Protein AF-A0A8H7E901-F1 (afdb_monomer)

Structure (mmCIF, N/CA/C/O backbone):
data_AF-A0A8H7E901-F1
#
_entry.id   AF-A0A8H7E901-F1
#
loop_
_atom_site.group_PDB
_atom_site.id
_atom_site.type_symbol
_atom_site.label_atom_id
_atom_site.label_alt_id
_atom_site.label_comp_id
_atom_site.label_asym_id
_atom_site.label_entity_id
_atom_site.label_seq_id
_atom_site.pdbx_PDB_ins_code
_atom_site.Cartn_x
_atom_site.Cartn_y
_atom_site.Cartn_z
_atom_site.occupancy
_atom_site.B_iso_or_equiv
_atom_site.auth_seq_id
_atom_site.auth_comp_id
_atom_site.auth_asym_id
_atom_site.auth_atom_id
_atom_site.pdbx_PDB_model_num
ATOM 1 N N . MET A 1 1 ? -13.118 11.467 -28.324 1.00 51.16 1 MET A N 1
ATOM 2 C CA . MET A 1 1 ? -12.624 10.110 -27.979 1.00 51.16 1 MET A CA 1
ATOM 3 C C . MET A 1 1 ? -12.427 9.178 -29.184 1.00 51.16 1 MET A C 1
ATOM 5 O O . MET A 1 1 ? -11.519 8.368 -29.117 1.00 51.16 1 MET A O 1
ATOM 9 N N . LYS A 1 2 ? -13.177 9.286 -30.299 1.00 46.75 2 LYS A N 1
ATOM 10 C CA . LYS A 1 2 ? -13.030 8.365 -31.454 1.00 46.75 2 LYS A CA 1
ATOM 11 C C . LYS A 1 2 ? -11.808 8.593 -32.370 1.00 46.75 2 LYS A C 1
ATOM 13 O O . LYS A 1 2 ? -11.409 7.660 -33.048 1.00 46.75 2 LYS A O 1
ATOM 18 N N . LEU A 1 3 ? -11.182 9.777 -32.373 1.00 44.81 3 LEU A N 1
ATOM 19 C CA . LEU A 1 3 ? -10.080 10.081 -33.307 1.00 44.81 3 LEU A CA 1
ATOM 20 C C . LEU A 1 3 ? -8.706 9.529 -32.864 1.00 44.81 3 LEU A C 1
ATOM 22 O O . LEU A 1 3 ? -7.891 9.161 -33.699 1.00 44.81 3 LEU A O 1
ATOM 26 N N . TYR A 1 4 ? -8.461 9.408 -31.554 1.00 51.12 4 TYR A N 1
ATOM 27 C CA . TYR A 1 4 ? -7.172 8.940 -31.017 1.00 51.12 4 TYR A CA 1
ATOM 28 C C . TYR A 1 4 ? -6.949 7.430 -31.199 1.00 51.12 4 TYR A C 1
ATOM 30 O O . TYR A 1 4 ? -5.818 6.994 -31.378 1.00 51.12 4 TYR A O 1
ATOM 38 N N . SER A 1 5 ? -8.023 6.633 -31.206 1.00 46.12 5 SER A N 1
ATOM 39 C CA . SER A 1 5 ? -7.938 5.171 -31.345 1.00 46.12 5 SER A CA 1
ATOM 40 C C . SER A 1 5 ? -7.553 4.716 -32.757 1.00 46.12 5 SER A C 1
ATOM 42 O O . SER A 1 5 ? -7.047 3.610 -32.918 1.00 46.12 5 SER A O 1
ATOM 44 N N . ILE A 1 6 ? -7.782 5.553 -33.776 1.00 51.16 6 ILE A N 1
ATOM 45 C CA . ILE A 1 6 ? -7.519 5.212 -35.183 1.00 51.16 6 ILE A CA 1
ATOM 46 C C . ILE A 1 6 ? -6.034 5.433 -35.528 1.00 51.16 6 ILE A C 1
ATOM 48 O O . ILE A 1 6 ? -5.453 4.634 -36.255 1.00 51.16 6 ILE A O 1
ATOM 52 N N . CYS A 1 7 ? -5.378 6.437 -34.931 1.00 46.12 7 CYS A N 1
ATOM 53 C CA . CYS A 1 7 ? -3.943 6.688 -35.138 1.00 46.12 7 CYS A CA 1
ATOM 54 C C . CYS A 1 7 ? -3.018 5.632 -34.509 1.00 46.12 7 CYS A C 1
ATOM 56 O O . CYS A 1 7 ? -1.882 5.487 -34.944 1.00 46.12 7 CYS A O 1
ATOM 58 N N . VAL A 1 8 ? -3.471 4.894 -33.491 1.00 51.66 8 VAL A N 1
ATOM 59 C CA . VAL A 1 8 ? -2.631 3.893 -32.803 1.00 51.66 8 VAL A CA 1
ATOM 60 C C . VAL A 1 8 ? -2.566 2.566 -33.577 1.00 51.66 8 VAL A C 1
ATOM 62 O O . VAL A 1 8 ? -1.589 1.833 -33.460 1.00 51.66 8 VAL A O 1
ATOM 65 N N . MET A 1 9 ? -3.555 2.275 -34.430 1.00 49.56 9 MET A N 1
ATOM 66 C CA . MET A 1 9 ? -3.617 1.022 -35.200 1.00 49.56 9 MET A CA 1
ATOM 67 C C . MET A 1 9 ? -2.784 1.031 -36.492 1.00 49.56 9 MET A C 1
ATOM 69 O O . MET A 1 9 ? -2.396 -0.031 -36.970 1.00 49.56 9 MET A O 1
ATOM 73 N N . SER A 1 10 ? -2.444 2.198 -37.047 1.00 50.38 10 SER A N 1
ATOM 74 C CA . SER A 1 10 ? -1.666 2.290 -38.294 1.00 50.38 10 SER A CA 1
ATOM 75 C C . SER A 1 10 ? -0.158 2.060 -38.115 1.00 50.38 10 SER A C 1
ATOM 77 O O . SER A 1 10 ? 0.538 1.782 -39.089 1.00 50.38 10 SER A O 1
ATOM 79 N N . LEU A 1 11 ? 0.357 2.117 -36.882 1.00 48.28 11 LEU A N 1
ATOM 80 C CA . LEU A 1 11 ? 1.787 1.958 -36.581 1.00 48.28 11 LEU A CA 1
ATOM 81 C C . LEU A 1 11 ? 2.254 0.494 -36.466 1.00 48.28 11 LEU A C 1
ATOM 83 O O . LEU A 1 11 ? 3.457 0.246 -36.467 1.00 48.28 11 LEU A O 1
ATOM 87 N N . PHE A 1 12 ? 1.342 -0.485 -36.424 1.00 44.66 12 PHE A N 1
ATOM 88 C CA . PHE A 1 12 ? 1.684 -1.901 -36.210 1.00 44.66 12 PHE A CA 1
ATOM 89 C C . PHE A 1 12 ? 1.975 -2.721 -37.488 1.00 44.66 12 PHE A C 1
ATOM 91 O O . PHE A 1 12 ? 2.416 -3.860 -37.377 1.00 44.66 12 PHE A O 1
ATOM 98 N N . CYS A 1 13 ? 1.782 -2.180 -38.699 1.00 43.56 13 CYS A N 1
ATOM 99 C CA . CYS A 1 13 ? 1.833 -2.976 -39.944 1.00 43.56 13 CYS A CA 1
ATOM 100 C C . CYS A 1 13 ? 3.152 -2.932 -40.751 1.00 43.56 13 CYS A C 1
ATOM 102 O O . CYS A 1 13 ? 3.226 -3.561 -41.801 1.00 43.56 13 CYS A O 1
ATOM 104 N N . PHE A 1 14 ? 4.209 -2.241 -40.309 1.00 41.34 14 PHE A N 1
ATOM 105 C CA . PHE A 1 14 ? 5.406 -1.997 -41.149 1.00 41.34 14 PHE A CA 1
ATOM 106 C C . PHE A 1 14 ? 6.615 -2.931 -40.916 1.00 41.34 14 PHE A C 1
ATOM 108 O O . PHE A 1 14 ? 7.731 -2.616 -41.323 1.00 41.34 14 PHE A O 1
ATOM 115 N N . GLY A 1 15 ? 6.427 -4.087 -40.275 1.00 36.22 15 GLY A N 1
ATOM 116 C CA . GLY A 1 15 ? 7.528 -4.920 -39.775 1.00 36.22 15 GLY A CA 1
ATOM 117 C C . GLY A 1 15 ? 7.688 -6.310 -40.397 1.00 36.22 15 GLY A C 1
ATOM 118 O O . GLY A 1 15 ? 7.876 -7.246 -39.632 1.00 36.22 15 GLY A O 1
ATOM 119 N N . ALA A 1 16 ? 7.614 -6.498 -41.721 1.00 37.25 16 ALA A N 1
ATOM 120 C CA . ALA A 1 16 ? 8.028 -7.772 -42.333 1.00 37.25 16 ALA A CA 1
ATOM 121 C C . ALA A 1 16 ? 8.296 -7.662 -43.847 1.00 37.25 16 ALA A C 1
ATOM 123 O O . ALA A 1 16 ? 7.347 -7.527 -44.607 1.00 37.25 16 ALA A O 1
ATOM 124 N N . LEU A 1 17 ? 9.567 -7.753 -44.273 1.00 35.31 17 LEU A N 1
ATOM 125 C CA . LEU A 1 17 ? 10.072 -8.598 -45.382 1.00 35.31 17 LEU A CA 1
ATOM 126 C C . LEU A 1 17 ? 11.515 -8.207 -45.770 1.00 35.31 17 LEU A C 1
ATOM 128 O O . LEU A 1 17 ? 11.757 -7.047 -46.086 1.00 35.31 17 LEU A O 1
ATOM 132 N N . ALA A 1 18 ? 12.434 -9.183 -45.836 1.00 32.19 18 ALA A N 1
ATOM 133 C CA . ALA A 1 18 ? 13.408 -9.362 -46.935 1.00 32.19 18 ALA A CA 1
ATOM 134 C C . ALA A 1 18 ? 14.408 -10.506 -46.634 1.00 32.19 18 ALA A C 1
ATOM 136 O O . ALA A 1 18 ? 15.143 -10.448 -45.650 1.00 32.19 18 ALA A O 1
ATOM 137 N N . ALA A 1 19 ? 14.490 -11.505 -47.521 1.00 32.12 19 ALA A N 1
ATOM 138 C CA . ALA A 1 19 ? 15.492 -12.585 -47.534 1.00 32.12 19 ALA A CA 1
ATOM 139 C C . ALA A 1 19 ? 16.376 -12.498 -48.807 1.00 32.12 19 ALA A C 1
ATOM 141 O O . ALA A 1 19 ? 15.938 -11.933 -49.808 1.00 32.12 19 ALA A O 1
ATOM 142 N N . ARG A 1 20 ? 17.616 -13.029 -48.783 1.00 33.06 20 ARG A N 1
ATOM 143 C CA . ARG A 1 20 ? 18.636 -12.955 -49.870 1.00 33.06 20 ARG A CA 1
ATOM 144 C C . ARG A 1 20 ? 19.277 -14.331 -50.196 1.00 33.06 20 ARG A C 1
ATOM 146 O O . ARG A 1 20 ? 19.397 -15.118 -49.260 1.00 33.06 20 ARG A O 1
ATOM 153 N N .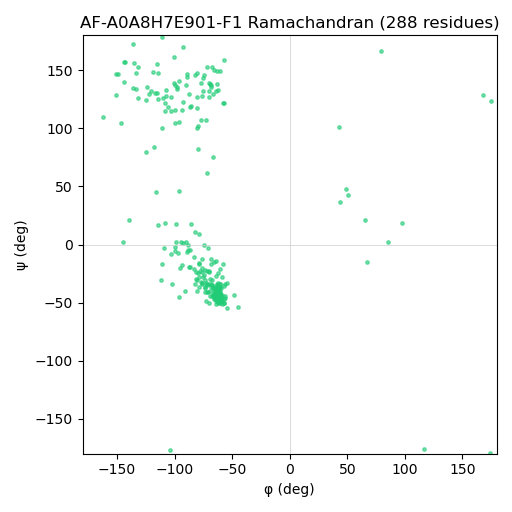 PRO A 1 21 ? 19.770 -14.593 -51.437 1.00 36.41 21 PRO A N 1
ATOM 154 C CA . PRO A 1 21 ? 20.485 -15.835 -51.806 1.00 36.41 21 PRO A CA 1
ATOM 155 C C . PRO A 1 21 ? 22.015 -15.699 -52.108 1.00 36.41 21 PRO A C 1
ATOM 157 O O . PRO A 1 21 ? 22.572 -14.607 -52.014 1.00 36.41 21 PRO A O 1
ATOM 160 N N . SER A 1 22 ? 22.661 -16.849 -52.423 1.00 32.38 22 SER A N 1
ATOM 161 C CA . SER A 1 22 ? 24.085 -17.287 -52.260 1.00 32.38 22 SER A CA 1
ATOM 162 C C . SER A 1 22 ? 24.986 -17.286 -53.538 1.00 32.38 22 SER A C 1
ATOM 164 O O . SER A 1 22 ? 24.552 -16.855 -54.601 1.00 32.38 22 SER A O 1
ATOM 166 N N . SER A 1 23 ? 26.256 -17.734 -53.431 1.00 44.50 23 SER A N 1
ATOM 167 C CA . SER A 1 23 ? 27.447 -17.228 -54.147 1.00 44.50 23 SER A CA 1
ATOM 168 C C . SER A 1 23 ? 28.573 -18.279 -54.412 1.00 44.50 23 SER A C 1
ATOM 170 O O . SER A 1 23 ? 28.814 -19.099 -53.530 1.00 44.50 23 SER A O 1
ATOM 172 N N . ALA A 1 24 ? 29.332 -18.211 -55.534 1.00 32.94 24 ALA A N 1
ATOM 173 C CA . ALA A 1 24 ? 30.583 -18.984 -55.772 1.00 32.94 24 ALA A CA 1
ATOM 174 C C . ALA A 1 24 ? 31.700 -18.236 -56.578 1.00 32.94 24 ALA A C 1
ATOM 176 O O . ALA A 1 24 ? 31.395 -17.499 -57.516 1.00 32.94 24 ALA A O 1
ATOM 177 N N . ASP A 1 25 ? 32.960 -18.442 -56.135 1.00 43.84 25 ASP A N 1
ATOM 178 C CA . ASP A 1 25 ? 34.339 -18.255 -56.684 1.00 43.84 25 ASP A CA 1
ATOM 179 C C . ASP A 1 25 ? 34.797 -17.013 -57.487 1.00 43.84 25 ASP A C 1
ATOM 181 O O . ASP A 1 25 ? 34.599 -16.927 -58.697 1.00 43.84 25 ASP A O 1
ATOM 185 N N . LYS A 1 26 ? 35.527 -16.071 -56.838 1.00 52.78 26 LYS A N 1
ATOM 186 C CA . LYS A 1 26 ? 35.936 -14.771 -57.449 1.00 52.78 26 LYS A CA 1
ATOM 187 C C . LYS A 1 26 ? 37.300 -14.191 -57.057 1.00 52.78 26 LYS A C 1
ATOM 189 O O . LYS A 1 26 ? 37.690 -13.128 -57.536 1.00 52.78 26 LYS A O 1
ATOM 194 N N . PHE A 1 27 ? 38.078 -14.884 -56.229 1.00 44.44 27 PHE A N 1
ATOM 195 C CA . PHE A 1 27 ? 39.323 -14.344 -55.663 1.00 44.44 27 PHE A CA 1
ATOM 196 C C . PHE A 1 27 ? 40.388 -13.967 -56.718 1.00 44.44 27 PHE A C 1
ATOM 198 O O . PHE A 1 27 ? 41.093 -12.972 -56.560 1.00 44.44 27 PHE A O 1
ATOM 205 N N . ARG A 1 28 ? 40.482 -14.702 -57.835 1.00 42.62 28 ARG A N 1
ATOM 206 C CA . ARG A 1 28 ? 41.493 -14.437 -58.879 1.00 42.62 28 ARG A CA 1
ATOM 207 C C . ARG A 1 28 ? 41.191 -13.207 -59.741 1.00 42.62 28 ARG A C 1
ATOM 209 O O . ARG A 1 28 ? 42.121 -12.568 -60.223 1.00 42.62 28 ARG A O 1
ATOM 216 N N . THR A 1 29 ? 39.922 -12.829 -59.868 1.00 46.31 29 THR A N 1
ATOM 217 C CA . THR A 1 29 ? 39.479 -11.694 -60.693 1.00 46.31 29 THR A CA 1
ATOM 218 C C . THR A 1 29 ? 39.764 -10.349 -60.018 1.00 46.31 29 THR A C 1
ATOM 220 O O . THR A 1 29 ? 40.110 -9.375 -60.689 1.00 46.31 29 THR A O 1
ATOM 223 N N . TYR A 1 30 ? 39.686 -10.295 -58.683 1.00 47.38 30 TYR A N 1
ATOM 224 C CA . TYR A 1 30 ? 39.973 -9.081 -57.909 1.00 47.38 30 TYR A CA 1
ATOM 225 C C . TYR A 1 30 ? 41.467 -8.734 -57.883 1.00 47.38 30 TYR A C 1
ATOM 227 O O . TYR A 1 30 ? 41.816 -7.558 -57.952 1.00 47.38 30 TYR A O 1
ATOM 235 N N . HIS A 1 31 ? 42.350 -9.739 -57.871 1.00 43.62 31 HIS A N 1
ATOM 236 C CA . HIS A 1 31 ? 43.802 -9.525 -57.867 1.00 43.62 31 HIS A CA 1
ATOM 237 C C . HIS A 1 31 ? 44.321 -8.937 -59.193 1.00 43.62 31 HIS A C 1
ATOM 239 O O . HIS A 1 31 ? 45.234 -8.120 -59.194 1.00 43.62 31 HIS A O 1
ATOM 245 N N . SER A 1 32 ? 43.727 -9.297 -60.337 1.00 37.69 32 SER A N 1
ATOM 246 C CA . SER A 1 32 ? 44.103 -8.711 -61.635 1.00 37.69 32 SER A CA 1
ATOM 247 C C . SER A 1 32 ? 43.555 -7.295 -61.853 1.00 37.69 32 SER A C 1
ATOM 249 O O . SER A 1 32 ? 44.104 -6.542 -62.652 1.00 37.69 32 SER A O 1
ATOM 251 N N . ARG A 1 33 ? 42.467 -6.922 -61.162 1.00 45.03 33 ARG A N 1
ATOM 252 C CA . ARG A 1 33 ? 41.744 -5.653 -61.376 1.00 45.03 33 ARG A CA 1
ATOM 253 C C . ARG A 1 33 ? 42.131 -4.536 -60.401 1.00 45.03 33 ARG A C 1
ATOM 255 O O . ARG A 1 33 ? 41.753 -3.393 -60.626 1.00 45.03 33 ARG A O 1
ATOM 262 N N . SER A 1 34 ? 42.947 -4.822 -59.382 1.00 41.56 34 SER A N 1
ATOM 263 C CA . SER A 1 34 ? 43.549 -3.795 -58.514 1.00 41.56 34 SER A CA 1
ATOM 264 C C . SER A 1 34 ? 44.636 -2.956 -59.208 1.00 41.56 34 SER A C 1
ATOM 266 O O . SER A 1 34 ? 45.175 -2.036 -58.600 1.00 41.56 34 SER A O 1
ATOM 268 N N . LEU A 1 35 ? 44.971 -3.269 -60.465 1.00 43.81 35 LEU A N 1
ATOM 269 C CA . LEU A 1 35 ? 45.974 -2.570 -61.276 1.00 43.81 35 LEU A CA 1
ATOM 270 C C . LEU A 1 35 ? 45.369 -1.560 -62.275 1.00 43.81 35 LEU A C 1
ATOM 272 O O . LEU A 1 35 ? 46.122 -0.881 -62.968 1.00 43.81 35 LEU A O 1
ATOM 276 N N . SER A 1 36 ? 44.038 -1.422 -62.357 1.00 39.62 36 SER A N 1
ATOM 277 C CA . SER A 1 36 ? 43.366 -0.474 -63.265 1.00 39.62 36 SER A CA 1
ATOM 278 C C . SER A 1 36 ? 42.768 0.725 -62.519 1.00 39.62 36 SER A C 1
ATOM 280 O O . SER A 1 36 ? 42.063 0.553 -61.529 1.00 39.62 36 SER A O 1
ATOM 282 N N . SER A 1 37 ? 43.013 1.938 -63.017 1.00 39.41 37 SER A N 1
ATOM 283 C CA . SER A 1 37 ? 42.705 3.234 -62.385 1.00 39.41 37 SER A CA 1
ATOM 284 C C . SER A 1 37 ? 41.285 3.783 -62.627 1.00 39.41 37 SER A C 1
ATOM 286 O O . SER A 1 37 ? 41.043 4.971 -62.414 1.00 39.41 37 SER A O 1
ATOM 288 N N . THR A 1 38 ? 40.327 2.956 -63.047 1.00 35.50 38 THR A N 1
ATOM 289 C CA . THR A 1 38 ? 38.924 3.362 -63.253 1.00 35.50 38 THR A CA 1
ATOM 290 C C . THR A 1 38 ? 38.051 3.031 -62.033 1.00 35.50 38 THR A C 1
ATOM 292 O O . THR A 1 38 ? 38.217 1.944 -61.475 1.00 35.50 38 THR A O 1
ATOM 295 N N . PRO A 1 39 ? 37.098 3.901 -61.627 1.00 37.25 39 PRO A N 1
ATOM 296 C CA . PRO A 1 39 ? 36.157 3.601 -60.549 1.00 37.25 39 PRO A CA 1
ATOM 297 C C . PRO A 1 39 ? 35.373 2.330 -60.878 1.00 37.25 39 PRO A C 1
ATOM 299 O O . PRO A 1 39 ? 34.755 2.224 -61.935 1.00 37.25 39 PRO A O 1
ATOM 302 N N . LEU A 1 40 ? 35.468 1.349 -59.990 1.00 39.94 40 LEU A N 1
ATOM 303 C CA . LEU A 1 40 ? 35.030 -0.018 -60.221 1.00 39.94 40 LEU A CA 1
ATOM 304 C C . LEU A 1 40 ? 33.701 -0.243 -59.489 1.00 39.94 40 LEU A C 1
ATOM 306 O O . LEU A 1 40 ? 33.673 -0.205 -58.259 1.00 39.94 40 LEU A O 1
ATOM 310 N N . ASP A 1 41 ? 32.624 -0.491 -60.231 1.00 36.22 41 ASP A N 1
ATOM 311 C CA . ASP A 1 41 ? 31.399 -1.079 -59.684 1.00 36.22 41 ASP A CA 1
ATOM 312 C C . ASP A 1 41 ? 31.472 -2.587 -59.966 1.00 36.22 41 ASP A C 1
ATOM 314 O O . ASP A 1 41 ? 31.407 -3.014 -61.121 1.00 36.22 41 ASP A O 1
ATOM 318 N N . ILE A 1 42 ? 31.753 -3.395 -58.937 1.00 39.44 42 ILE A N 1
ATOM 319 C CA . ILE A 1 42 ? 31.743 -4.860 -59.049 1.00 39.44 42 ILE A CA 1
ATOM 320 C C . ILE A 1 42 ? 30.564 -5.383 -58.239 1.00 39.44 42 ILE A C 1
ATOM 322 O O . ILE A 1 42 ? 30.658 -5.541 -57.021 1.00 39.44 42 ILE A O 1
ATOM 326 N N . ASP A 1 43 ? 29.478 -5.695 -58.938 1.00 40.34 43 ASP A N 1
ATOM 327 C CA . ASP A 1 43 ? 28.369 -6.458 -58.384 1.00 40.34 43 ASP A CA 1
ATOM 328 C C . ASP A 1 43 ? 28.737 -7.946 -58.417 1.00 40.34 43 ASP A C 1
ATOM 330 O O . ASP A 1 43 ? 28.712 -8.580 -59.469 1.00 40.34 43 ASP A O 1
ATOM 334 N N . ASP A 1 44 ? 29.174 -8.492 -57.278 1.00 36.09 44 ASP A N 1
ATOM 335 C CA . ASP A 1 44 ? 29.351 -9.932 -57.137 1.00 36.09 44 ASP A CA 1
ATOM 336 C C . ASP A 1 44 ? 29.152 -10.435 -55.696 1.00 36.09 44 ASP A C 1
ATOM 338 O O . ASP A 1 44 ? 29.730 -9.950 -54.724 1.00 36.09 44 ASP A O 1
ATOM 342 N N . THR A 1 45 ? 28.306 -11.459 -55.563 1.00 42.03 45 THR A N 1
ATOM 343 C CA . THR A 1 45 ? 27.638 -11.884 -54.318 1.00 42.03 45 THR A CA 1
ATOM 344 C C . THR A 1 45 ? 28.500 -12.613 -53.269 1.00 42.03 45 THR A C 1
ATOM 346 O O . THR A 1 45 ? 27.974 -12.952 -52.213 1.00 42.03 45 THR A O 1
ATOM 349 N N . THR A 1 46 ? 29.798 -12.856 -53.503 1.00 44.97 46 THR A N 1
ATOM 350 C CA . THR A 1 46 ? 30.658 -13.734 -52.659 1.00 44.97 46 THR A CA 1
ATOM 351 C C . THR A 1 46 ? 31.592 -12.992 -51.701 1.00 44.97 46 THR A C 1
ATOM 353 O O . THR A 1 46 ? 31.915 -13.477 -50.621 1.00 44.97 46 THR A O 1
ATOM 356 N N . SER A 1 47 ? 32.088 -11.831 -52.113 1.00 44.59 47 SER A N 1
ATOM 357 C CA . SER A 1 47 ? 33.042 -11.016 -51.366 1.00 44.59 47 SER A CA 1
ATOM 358 C C . SER A 1 47 ? 32.710 -9.586 -51.696 1.00 44.59 47 SER A C 1
ATOM 360 O O . SER A 1 47 ? 32.944 -9.113 -52.808 1.00 44.59 47 SER A O 1
ATOM 362 N N . LYS A 1 48 ? 32.084 -8.917 -50.743 1.00 49.06 48 LYS A N 1
ATOM 363 C CA . LYS A 1 48 ? 31.626 -7.567 -50.972 1.00 49.06 48 LYS A CA 1
ATOM 364 C C . LYS A 1 48 ? 32.813 -6.626 -50.814 1.00 49.06 48 LYS A C 1
ATOM 366 O O . LYS A 1 48 ? 33.276 -6.368 -49.701 1.00 49.06 48 LYS A O 1
ATOM 371 N N . VAL A 1 49 ? 33.345 -6.199 -51.951 1.00 51.25 49 VAL A N 1
ATOM 372 C CA . VAL A 1 49 ? 34.348 -5.143 -52.029 1.00 51.25 49 VAL A CA 1
ATOM 373 C C . VAL A 1 49 ? 33.595 -3.846 -52.242 1.00 51.25 49 VAL A C 1
ATOM 375 O O . VAL A 1 49 ? 32.825 -3.721 -53.189 1.00 51.25 49 VAL A O 1
ATOM 378 N N . TRP A 1 50 ? 33.795 -2.890 -51.350 1.00 51.06 50 TRP A N 1
ATOM 379 C CA . TRP A 1 50 ? 33.130 -1.602 -51.419 1.00 51.06 50 TRP A CA 1
ATOM 380 C C . TRP A 1 50 ? 34.176 -0.504 -51.484 1.00 51.06 50 TRP A C 1
ATOM 382 O O . TRP A 1 50 ? 35.079 -0.420 -50.644 1.00 51.06 50 TRP A O 1
ATOM 392 N N . VAL A 1 51 ? 34.006 0.378 -52.461 1.00 57.84 51 VAL A N 1
ATOM 393 C CA . VAL A 1 51 ? 34.613 1.704 -52.423 1.00 57.84 51 VAL A CA 1
ATOM 394 C C . VAL A 1 51 ? 33.789 2.549 -51.455 1.00 57.84 51 VAL A C 1
ATOM 396 O O . VAL A 1 51 ? 32.558 2.454 -51.416 1.00 57.84 51 VAL A O 1
ATOM 399 N N . TRP A 1 52 ? 34.453 3.363 -50.637 1.00 56.56 52 TRP A N 1
ATOM 400 C CA . TRP A 1 52 ? 33.808 4.229 -49.647 1.00 56.56 52 TRP A CA 1
ATOM 401 C C . TRP A 1 52 ? 33.074 5.424 -50.301 1.00 56.56 52 TRP A C 1
ATOM 403 O O . TRP A 1 52 ? 33.355 6.589 -50.042 1.00 56.56 52 TRP A O 1
ATOM 413 N N . ASN A 1 53 ? 32.070 5.148 -51.136 1.00 56.53 53 ASN A N 1
ATOM 414 C CA . ASN A 1 53 ? 31.368 6.158 -51.937 1.00 56.53 53 ASN A CA 1
ATOM 415 C C . ASN A 1 53 ? 30.476 7.095 -51.100 1.00 56.53 53 ASN A C 1
ATOM 417 O O . ASN A 1 53 ? 30.171 8.209 -51.523 1.00 56.53 53 ASN A O 1
ATOM 421 N N . LYS A 1 54 ? 30.025 6.664 -49.911 1.00 55.91 54 LYS A N 1
ATOM 422 C CA . LYS A 1 54 ? 29.119 7.466 -49.065 1.00 55.91 54 LYS A CA 1
ATOM 423 C C . LYS A 1 54 ? 29.822 8.594 -48.306 1.00 55.91 54 LYS A C 1
ATOM 425 O O . LYS A 1 54 ? 29.189 9.624 -48.087 1.00 55.91 54 LYS A O 1
ATOM 430 N N . GLY A 1 55 ? 31.083 8.414 -47.905 1.00 56.84 55 GLY A N 1
ATOM 431 C CA . GLY A 1 55 ? 31.836 9.440 -47.175 1.00 56.84 55 GLY A CA 1
ATOM 432 C C . GLY A 1 55 ? 32.988 10.069 -47.962 1.00 56.84 55 GLY A C 1
ATOM 433 O O . GLY A 1 55 ? 33.406 11.159 -47.594 1.00 56.84 55 GLY A O 1
ATOM 434 N N . ASP A 1 56 ? 33.449 9.453 -49.054 1.00 61.00 56 ASP A N 1
ATOM 435 C CA . ASP A 1 56 ? 34.413 10.041 -49.988 1.00 61.00 56 ASP A CA 1
ATOM 436 C C . ASP A 1 56 ? 33.836 10.020 -51.410 1.00 61.00 56 ASP A C 1
ATOM 438 O O . ASP A 1 56 ? 34.130 9.157 -52.234 1.00 61.00 56 ASP A O 1
ATOM 442 N N . LYS A 1 57 ? 32.962 10.994 -51.693 1.00 58.59 57 LYS A N 1
ATOM 443 C CA . LYS A 1 57 ? 32.302 11.142 -53.002 1.00 58.59 57 LYS A CA 1
ATOM 444 C C . LYS A 1 57 ? 33.278 11.489 -54.135 1.00 58.59 57 LYS A C 1
ATOM 446 O O . LYS A 1 57 ? 32.889 11.416 -55.296 1.00 58.59 57 LYS A O 1
ATOM 451 N N . LYS A 1 58 ? 34.504 11.912 -53.804 1.00 59.47 58 LYS A N 1
ATOM 452 C CA . LYS A 1 58 ? 35.534 12.337 -54.762 1.00 59.47 58 LYS A CA 1
ATOM 453 C C . LYS A 1 58 ? 36.619 11.276 -54.987 1.00 59.47 58 LYS A C 1
ATOM 455 O O . LYS A 1 58 ? 37.432 11.442 -55.890 1.00 59.47 58 LYS A O 1
ATOM 460 N N . GLY A 1 59 ? 36.624 10.189 -54.209 1.00 62.41 59 GLY A N 1
ATOM 461 C CA . GLY A 1 59 ? 37.610 9.111 -54.320 1.00 62.41 59 GLY A CA 1
ATOM 462 C C . GLY A 1 59 ? 39.039 9.540 -53.962 1.00 62.41 59 GLY A C 1
ATOM 463 O O . GLY A 1 59 ? 40.001 8.893 -54.384 1.00 62.41 59 GLY A O 1
ATOM 464 N N . GLU A 1 60 ? 39.195 10.633 -53.214 1.00 62.69 60 GLU A N 1
ATOM 465 C CA . GLU A 1 60 ? 40.491 11.203 -52.832 1.00 62.69 60 GLU A CA 1
ATOM 466 C C . GLU A 1 60 ? 41.250 10.305 -51.843 1.00 62.69 60 GLU A C 1
ATOM 468 O O . GLU A 1 60 ? 42.480 10.255 -51.866 1.00 62.69 60 GLU A O 1
ATOM 473 N N . SER A 1 61 ? 40.532 9.542 -51.017 1.00 62.75 61 SER A N 1
ATOM 474 C CA . SER A 1 61 ? 41.094 8.611 -50.040 1.00 62.75 61 SER A CA 1
ATOM 475 C C . SER A 1 61 ? 41.668 7.346 -50.691 1.00 62.75 61 SER A C 1
ATOM 477 O O . SER A 1 61 ? 42.508 6.695 -50.074 1.00 62.75 61 SER A O 1
ATOM 479 N N . ARG A 1 62 ? 41.237 6.978 -51.914 1.00 70.00 62 ARG A N 1
ATOM 480 C CA . ARG A 1 62 ? 41.664 5.763 -52.656 1.00 70.00 62 ARG A CA 1
ATOM 481 C C . ARG A 1 62 ? 41.724 4.487 -51.792 1.00 70.00 62 ARG A C 1
ATOM 483 O O . ARG A 1 62 ? 42.608 3.649 -51.958 1.00 70.00 62 ARG A O 1
ATOM 490 N N . MET A 1 63 ? 40.787 4.344 -50.854 1.00 70.25 63 MET A N 1
ATOM 491 C CA . MET A 1 63 ? 40.701 3.202 -49.939 1.00 70.25 63 MET A CA 1
ATOM 492 C C . MET A 1 63 ? 39.692 2.178 -50.447 1.00 70.25 63 MET A C 1
ATOM 494 O O . MET A 1 63 ? 38.574 2.528 -50.831 1.00 70.25 63 MET A O 1
ATOM 498 N N . LEU A 1 64 ? 40.084 0.907 -50.394 1.00 75.00 64 LEU A N 1
ATOM 499 C CA . LEU A 1 64 ? 39.240 -0.228 -50.748 1.00 75.00 64 LEU A CA 1
ATOM 500 C C . LEU A 1 64 ? 38.988 -1.071 -49.504 1.00 75.00 64 LEU A C 1
ATOM 502 O O . LEU A 1 64 ? 39.930 -1.520 -48.850 1.00 75.00 64 LEU A O 1
ATOM 506 N N . PHE A 1 65 ? 37.715 -1.303 -49.194 1.00 76.25 65 PHE A N 1
ATOM 507 C CA . PHE A 1 65 ? 37.315 -2.214 -48.130 1.00 76.25 65 PHE A CA 1
ATOM 508 C C . PHE A 1 65 ? 36.831 -3.514 -48.757 1.00 76.25 65 PHE A C 1
ATOM 510 O O . PHE A 1 65 ? 35.956 -3.500 -49.617 1.00 76.25 65 PHE A O 1
ATOM 517 N N . SER A 1 66 ? 37.385 -4.639 -48.316 1.00 78.25 66 SER A N 1
ATOM 518 C CA . SER A 1 66 ? 36.955 -5.970 -48.735 1.00 78.25 66 SER A CA 1
ATOM 519 C C . SER A 1 66 ? 36.594 -6.793 -47.511 1.00 78.25 66 SER A C 1
ATOM 521 O O . SER A 1 66 ? 37.318 -6.784 -46.515 1.00 78.25 66 SER A O 1
ATOM 523 N N . THR A 1 67 ? 35.468 -7.496 -47.581 1.00 78.25 67 THR A N 1
ATOM 524 C CA . THR A 1 67 ? 35.060 -8.463 -46.561 1.00 78.25 67 THR A CA 1
ATOM 525 C C . THR A 1 67 ? 35.031 -9.853 -47.173 1.00 78.25 67 THR A C 1
ATOM 527 O O . THR A 1 67 ? 34.398 -10.049 -48.216 1.00 78.25 67 THR A O 1
ATOM 530 N N . LEU A 1 68 ? 35.665 -10.815 -46.507 1.00 80.88 68 LEU A N 1
ATOM 531 C CA . LEU A 1 68 ? 35.651 -12.220 -46.892 1.00 80.88 68 LEU A CA 1
ATOM 532 C C . LEU A 1 68 ? 35.173 -13.058 -45.708 1.00 80.88 68 LEU A C 1
ATOM 534 O O . LEU A 1 68 ? 35.751 -12.982 -44.626 1.00 80.88 68 LEU A O 1
ATOM 538 N N . ASP A 1 69 ? 34.129 -13.851 -45.927 1.00 79.56 69 ASP A N 1
ATOM 539 C CA . ASP A 1 69 ? 33.646 -14.819 -44.945 1.00 79.56 69 ASP A CA 1
ATOM 540 C C . ASP A 1 69 ? 34.350 -16.174 -45.126 1.00 79.56 69 ASP A C 1
ATOM 542 O O . ASP A 1 69 ? 34.667 -16.583 -46.248 1.00 79.56 69 ASP A O 1
ATOM 546 N N . PHE A 1 70 ? 34.566 -16.897 -44.025 1.00 75.19 70 PHE A N 1
ATOM 547 C CA . PHE A 1 70 ? 35.206 -18.213 -44.038 1.00 75.19 70 PHE A CA 1
ATOM 548 C C . PHE A 1 70 ? 34.424 -19.217 -44.893 1.00 75.19 70 PHE A C 1
ATOM 550 O O . PHE A 1 70 ? 35.028 -20.009 -45.620 1.00 75.19 70 PHE A O 1
ATOM 557 N N . SER A 1 71 ? 33.086 -19.154 -44.857 1.00 79.81 71 SER A N 1
ATOM 558 C CA . SER A 1 71 ? 32.207 -20.023 -45.654 1.00 79.81 71 SER A CA 1
ATOM 559 C C . SER A 1 71 ? 32.520 -19.969 -47.155 1.00 79.81 71 SER A C 1
ATOM 561 O O . SER A 1 71 ? 32.429 -20.988 -47.836 1.00 79.81 71 SER A O 1
ATOM 563 N N . SER A 1 72 ? 32.956 -18.803 -47.638 1.00 74.19 72 SER A N 1
ATOM 564 C CA . SER A 1 72 ? 33.174 -18.496 -49.055 1.00 74.19 72 SER A CA 1
ATOM 565 C C . SER A 1 72 ? 34.659 -18.369 -49.433 1.00 74.19 72 SER A C 1
ATOM 567 O O . SER A 1 72 ? 34.973 -18.157 -50.600 1.00 74.19 72 SER A O 1
ATOM 569 N N . GLY A 1 73 ? 35.584 -18.478 -48.468 1.00 73.69 73 GLY A N 1
ATOM 570 C CA . GLY A 1 73 ? 36.987 -18.072 -48.628 1.00 73.69 73 GLY A CA 1
ATOM 571 C C . GLY A 1 73 ? 38.032 -18.997 -48.003 1.00 73.69 73 GLY A C 1
ATOM 572 O O . GLY A 1 73 ? 39.148 -18.547 -47.745 1.00 73.69 73 GLY A O 1
ATOM 573 N N . ARG A 1 74 ? 37.711 -20.274 -47.748 1.00 78.44 74 ARG A N 1
ATOM 574 C CA . ARG A 1 74 ? 38.584 -21.225 -47.018 1.00 78.44 74 ARG A CA 1
ATOM 575 C C . ARG A 1 74 ? 40.034 -21.255 -47.521 1.00 78.44 74 ARG A C 1
ATOM 577 O O . ARG A 1 74 ? 40.956 -21.202 -46.713 1.00 78.44 74 ARG A O 1
ATOM 584 N N . ASN A 1 75 ? 40.231 -21.260 -48.841 1.00 80.62 75 ASN A N 1
ATOM 585 C CA . ASN A 1 75 ? 41.561 -21.271 -49.464 1.00 80.62 75 ASN A CA 1
ATOM 586 C C . ASN A 1 75 ? 42.375 -20.007 -49.131 1.00 80.62 75 ASN A C 1
ATOM 588 O O . ASN A 1 75 ? 43.581 -20.082 -48.920 1.00 80.62 75 ASN A O 1
ATOM 592 N N . THR A 1 76 ? 41.724 -18.845 -49.036 1.00 79.31 76 THR A N 1
ATOM 593 C CA . THR A 1 76 ? 42.368 -17.573 -48.679 1.00 79.31 76 THR A CA 1
ATOM 594 C C . THR A 1 76 ? 42.721 -17.519 -47.192 1.00 79.31 76 THR A C 1
ATOM 596 O O . THR A 1 76 ? 43.796 -17.037 -46.844 1.00 79.31 76 THR A O 1
ATOM 599 N N . PHE A 1 77 ? 41.871 -18.061 -46.312 1.00 80.12 77 PHE A N 1
ATOM 600 C CA . PHE A 1 77 ? 42.180 -18.181 -44.880 1.00 80.12 77 PHE A CA 1
ATOM 601 C C . PHE A 1 77 ? 43.376 -19.111 -44.632 1.00 80.12 77 PHE A C 1
ATOM 603 O O . PHE A 1 77 ? 44.246 -18.780 -43.828 1.00 80.12 77 PHE A O 1
ATOM 610 N N . GLN A 1 78 ? 43.461 -20.227 -45.366 1.00 82.75 78 GLN A N 1
ATOM 611 C CA . GLN A 1 78 ? 44.610 -21.137 -45.322 1.00 82.75 78 GLN A CA 1
ATOM 612 C C . GLN A 1 78 ? 45.885 -20.481 -45.867 1.00 82.75 78 GLN A C 1
ATOM 614 O O . GLN A 1 78 ? 46.925 -20.549 -45.217 1.00 82.75 78 GLN A O 1
ATOM 619 N N . ALA A 1 79 ? 45.802 -19.790 -47.011 1.00 81.50 79 ALA A N 1
ATOM 620 C CA . ALA A 1 79 ? 46.944 -19.101 -47.616 1.00 81.50 79 ALA A CA 1
ATOM 621 C C . ALA A 1 79 ? 47.505 -17.976 -46.728 1.00 81.50 79 ALA A C 1
ATOM 623 O O . ALA A 1 79 ? 48.710 -17.745 -46.708 1.00 81.50 79 ALA A O 1
ATOM 624 N N . LEU A 1 80 ? 46.642 -17.294 -45.970 1.00 81.31 80 LEU A N 1
ATOM 625 C CA . LEU A 1 80 ? 47.033 -16.237 -45.029 1.00 81.31 80 LEU A CA 1
ATOM 626 C C . LEU A 1 80 ? 47.339 -16.768 -43.615 1.00 81.31 80 LEU A C 1
ATOM 628 O O . LEU A 1 80 ? 47.658 -15.976 -42.721 1.00 81.31 80 LEU A O 1
ATOM 632 N N . MET A 1 81 ? 47.264 -18.092 -43.422 1.00 82.19 81 MET A N 1
ATOM 633 C CA . MET A 1 81 ? 47.471 -18.794 -42.150 1.00 82.19 81 MET A CA 1
ATOM 634 C C . MET A 1 81 ? 46.648 -18.196 -40.995 1.00 82.19 81 MET A C 1
ATOM 636 O O . MET A 1 81 ? 47.148 -18.000 -39.886 1.00 82.19 81 MET A O 1
ATOM 640 N N . LEU A 1 82 ? 45.383 -17.860 -41.258 1.00 82.38 82 LEU A N 1
ATOM 641 C CA . LEU A 1 82 ? 44.472 -17.305 -40.257 1.00 82.38 82 LEU A CA 1
ATOM 642 C C . LEU A 1 82 ? 43.795 -18.440 -39.479 1.00 82.38 82 LEU A C 1
ATOM 644 O O . LEU A 1 82 ? 43.087 -19.256 -40.067 1.00 82.38 82 LEU A O 1
ATOM 648 N N . GLN A 1 83 ? 44.001 -18.480 -38.160 1.00 78.31 83 GLN A N 1
ATOM 649 C CA . GLN A 1 83 ? 43.429 -19.508 -37.276 1.00 78.31 83 GLN A CA 1
ATOM 650 C C . GLN A 1 83 ? 42.118 -19.072 -36.602 1.00 78.31 83 GLN A C 1
ATOM 652 O O . GLN A 1 83 ? 41.341 -19.918 -36.168 1.00 78.31 83 GLN A O 1
ATOM 657 N N . THR A 1 84 ? 41.856 -17.765 -36.521 1.00 76.81 84 THR A N 1
ATOM 658 C CA . THR A 1 84 ? 40.702 -17.181 -35.826 1.00 76.81 84 THR A CA 1
ATOM 659 C C . THR A 1 84 ? 40.036 -16.094 -36.673 1.00 76.81 84 THR A C 1
ATOM 661 O O . THR A 1 84 ? 40.653 -15.501 -37.558 1.00 76.81 84 THR A O 1
ATOM 664 N N . ALA A 1 85 ? 38.753 -15.847 -36.412 1.00 73.88 85 ALA A N 1
ATOM 665 C CA . ALA A 1 85 ? 37.983 -14.727 -36.945 1.00 73.88 85 ALA A CA 1
ATOM 666 C C . ALA A 1 85 ? 37.200 -14.083 -35.785 1.00 73.88 85 ALA A C 1
ATOM 668 O O . ALA A 1 85 ? 36.790 -14.816 -34.881 1.00 73.88 85 ALA A O 1
ATOM 669 N N . PRO A 1 86 ? 36.956 -12.760 -35.787 1.00 76.62 86 PRO A N 1
ATOM 670 C CA . PRO A 1 86 ? 37.267 -11.775 -36.830 1.00 76.62 86 PRO A CA 1
ATOM 671 C C . PRO A 1 86 ? 38.733 -11.309 -36.813 1.00 76.62 86 PRO A C 1
ATOM 673 O O . PRO A 1 86 ? 39.339 -11.202 -35.755 1.00 76.62 86 PRO A O 1
ATOM 676 N N . VAL A 1 87 ? 39.293 -10.987 -37.985 1.00 80.00 87 VAL A N 1
ATOM 677 C CA . VAL A 1 87 ? 40.624 -10.368 -38.135 1.00 80.00 87 VAL A CA 1
ATOM 678 C C . VAL A 1 87 ? 40.529 -9.260 -39.177 1.00 80.00 87 VAL A C 1
ATOM 680 O O . VAL A 1 87 ? 39.934 -9.456 -40.239 1.00 80.00 87 VAL A O 1
ATOM 683 N N . LEU A 1 88 ? 41.117 -8.100 -38.888 1.00 83.56 88 LEU A N 1
ATOM 684 C CA . LEU A 1 88 ? 41.216 -6.991 -39.834 1.00 83.56 88 LEU A CA 1
ATOM 685 C C . LEU A 1 88 ? 42.666 -6.887 -40.310 1.00 83.56 88 LEU A C 1
ATOM 687 O O . LEU A 1 88 ? 43.593 -6.834 -39.506 1.00 83.56 88 LEU A O 1
ATOM 691 N N . MET A 1 89 ? 42.866 -6.862 -41.626 1.00 81.50 89 MET A N 1
ATOM 692 C CA . MET A 1 89 ? 44.186 -6.714 -42.237 1.00 81.50 89 MET A CA 1
ATOM 693 C C . MET A 1 89 ? 44.222 -5.471 -43.109 1.00 81.50 89 MET A C 1
ATOM 695 O O . MET A 1 89 ? 43.339 -5.262 -43.941 1.00 81.50 89 MET A O 1
ATOM 699 N N . LEU A 1 90 ? 45.266 -4.668 -42.925 1.00 83.25 90 LEU A N 1
ATOM 700 C CA . LEU A 1 90 ? 45.551 -3.509 -43.750 1.00 83.25 90 LEU A CA 1
ATOM 701 C C . LEU A 1 90 ? 46.729 -3.823 -44.669 1.00 83.25 90 LEU A C 1
ATOM 703 O O . LEU A 1 90 ? 47.844 -4.061 -44.207 1.00 83.25 90 LEU A O 1
ATOM 707 N N . PHE A 1 91 ? 46.475 -3.781 -45.972 1.00 82.81 91 PHE A N 1
ATOM 708 C CA . PHE A 1 91 ? 47.499 -3.919 -46.999 1.00 82.81 91 PHE A CA 1
ATOM 709 C C . PHE A 1 91 ? 47.985 -2.519 -47.393 1.00 82.81 91 PHE A C 1
ATOM 711 O O . PHE A 1 91 ? 47.175 -1.723 -47.881 1.00 82.81 91 PHE A O 1
ATOM 718 N N . PRO A 1 92 ? 49.260 -2.166 -47.147 1.00 78.19 92 PRO A N 1
ATOM 719 C CA . PRO A 1 92 ? 49.785 -0.878 -47.576 1.00 78.19 92 PRO A CA 1
ATOM 720 C C . PRO A 1 92 ? 49.853 -0.810 -49.112 1.00 78.19 92 PRO A C 1
ATOM 722 O O . PRO A 1 92 ? 49.987 -1.844 -49.771 1.00 78.19 92 PRO A O 1
ATOM 725 N N . PRO A 1 93 ? 49.772 0.390 -49.710 1.00 72.94 93 PRO A N 1
ATOM 726 C CA . PRO A 1 93 ? 49.940 0.533 -51.150 1.00 72.94 93 PRO A CA 1
ATOM 727 C C . PRO A 1 93 ? 51.354 0.097 -51.557 1.00 72.94 93 PRO A C 1
ATOM 729 O O . PRO A 1 93 ? 52.339 0.499 -50.938 1.00 72.94 93 PRO A O 1
ATOM 732 N N . THR A 1 94 ? 51.451 -0.715 -52.606 1.00 68.44 94 THR A N 1
ATOM 733 C CA . THR A 1 94 ? 52.722 -1.192 -53.179 1.00 68.44 94 THR A CA 1
ATOM 734 C C . THR A 1 94 ? 53.210 -0.318 -54.336 1.00 68.44 94 THR A C 1
ATOM 736 O O . THR A 1 94 ? 54.386 -0.350 -54.680 1.00 68.44 94 THR A O 1
ATOM 739 N N . VAL A 1 95 ? 52.321 0.491 -54.924 1.00 66.19 95 VAL A N 1
ATOM 740 C CA . VAL A 1 95 ? 52.602 1.371 -56.068 1.00 66.19 95 VAL A CA 1
ATOM 741 C C . VAL A 1 95 ? 52.015 2.761 -55.798 1.00 66.19 95 VAL A C 1
ATOM 743 O O . VAL A 1 95 ? 50.867 2.880 -55.371 1.00 66.19 95 VAL A O 1
ATOM 746 N N . GLY A 1 96 ? 52.788 3.822 -56.056 1.00 67.44 96 GLY A N 1
ATOM 747 C CA . GLY A 1 96 ? 52.344 5.221 -55.968 1.00 67.44 96 GLY A CA 1
ATOM 748 C C . GLY A 1 96 ? 53.057 6.072 -54.900 1.00 67.44 96 GLY A C 1
ATOM 749 O O . GLY A 1 96 ? 53.966 5.589 -54.230 1.00 67.44 96 GLY A O 1
ATOM 750 N N . PRO A 1 97 ? 52.645 7.345 -54.712 1.00 63.47 97 PRO A N 1
ATOM 751 C CA . PRO A 1 97 ? 53.350 8.332 -53.873 1.00 63.47 97 PRO A CA 1
ATOM 752 C C . PRO A 1 97 ? 53.426 8.004 -52.372 1.00 63.47 97 PRO A C 1
ATOM 754 O O . PRO A 1 97 ? 54.184 8.635 -51.647 1.00 63.47 97 PRO A O 1
ATOM 757 N N . GLY A 1 98 ? 52.624 7.044 -51.899 1.00 64.12 98 GLY A N 1
ATOM 758 C CA . GLY A 1 98 ? 52.597 6.574 -50.510 1.00 64.12 98 GLY A CA 1
ATOM 759 C C . GLY A 1 98 ? 53.054 5.124 -50.342 1.00 64.12 98 GLY A C 1
ATOM 760 O O . GLY A 1 98 ? 52.719 4.515 -49.326 1.00 64.12 98 GLY A O 1
ATOM 761 N N . ALA A 1 99 ? 53.737 4.555 -51.344 1.00 63.88 99 ALA A N 1
ATOM 762 C CA . ALA A 1 99 ? 54.136 3.154 -51.341 1.00 63.88 99 ALA A CA 1
ATOM 763 C C . ALA A 1 99 ? 55.169 2.854 -50.247 1.00 63.88 99 ALA A C 1
ATOM 765 O O . ALA A 1 99 ? 56.183 3.543 -50.128 1.00 63.88 99 ALA A O 1
ATOM 766 N N . LYS A 1 100 ? 54.913 1.816 -49.445 1.00 66.31 100 LYS A N 1
ATOM 767 C CA . LYS A 1 100 ? 55.873 1.326 -48.446 1.00 66.31 100 LYS A CA 1
ATOM 768 C C . LYS A 1 100 ? 56.756 0.253 -49.087 1.00 66.31 100 LYS A C 1
ATOM 770 O O . LYS A 1 100 ? 56.251 -0.606 -49.802 1.00 66.31 100 LYS A O 1
ATOM 775 N N . LEU A 1 101 ? 58.064 0.305 -48.815 1.00 60.66 101 LEU A N 1
ATOM 776 C CA . LEU A 1 101 ? 59.048 -0.680 -49.299 1.00 60.66 101 LEU A CA 1
ATOM 777 C C . LEU A 1 101 ? 58.787 -2.086 -48.737 1.00 60.66 101 LEU A C 1
ATOM 779 O O . LEU A 1 101 ? 59.115 -3.078 -49.379 1.00 60.66 101 LEU A O 1
ATOM 783 N N . ASP A 1 102 ? 58.166 -2.154 -47.559 1.00 65.06 102 ASP A N 1
ATOM 784 C CA . ASP A 1 102 ? 57.705 -3.387 -46.940 1.00 65.06 102 ASP A CA 1
ATOM 785 C C . ASP A 1 102 ? 56.198 -3.551 -47.201 1.00 65.06 102 ASP A C 1
ATOM 787 O O . ASP A 1 102 ? 55.362 -2.829 -46.650 1.00 65.06 102 ASP A O 1
ATOM 791 N N . GLY A 1 103 ? 55.856 -4.453 -48.122 1.00 64.25 103 GLY A N 1
ATOM 792 C CA . GLY A 1 103 ? 54.482 -4.714 -48.568 1.00 64.25 103 GLY A CA 1
ATOM 793 C C . GLY A 1 103 ? 53.696 -5.660 -47.655 1.00 64.25 103 GLY A C 1
ATOM 794 O O . GLY A 1 103 ? 52.633 -6.141 -48.050 1.00 64.25 103 GLY A O 1
ATOM 795 N N . GLN A 1 104 ? 54.222 -5.981 -46.470 1.00 73.00 104 GLN A N 1
ATOM 796 C CA . GLN A 1 104 ? 53.598 -6.941 -45.565 1.00 73.00 104 GLN A CA 1
ATOM 797 C C . GLN A 1 104 ? 52.288 -6.389 -44.969 1.00 73.00 104 GLN A C 1
ATOM 799 O O . GLN A 1 104 ? 52.216 -5.218 -44.581 1.00 73.00 104 GLN A O 1
ATOM 804 N N . PRO A 1 105 ? 51.231 -7.216 -44.874 1.00 77.56 105 PRO A N 1
ATOM 805 C CA . PRO A 1 105 ? 49.962 -6.798 -44.296 1.00 77.56 105 PRO A CA 1
ATOM 806 C C . PRO A 1 105 ? 50.070 -6.594 -42.786 1.00 77.56 105 PRO A C 1
ATOM 808 O O . PRO A 1 105 ? 50.533 -7.469 -42.052 1.00 77.56 105 PRO A O 1
ATOM 811 N N . ILE A 1 106 ? 49.555 -5.464 -42.306 1.00 82.38 106 ILE A N 1
ATOM 812 C CA . ILE A 1 106 ? 49.482 -5.161 -40.876 1.00 82.38 106 ILE A CA 1
ATOM 813 C C . ILE A 1 106 ? 48.179 -5.741 -40.330 1.00 82.38 106 ILE A C 1
ATOM 815 O O . ILE A 1 106 ? 47.102 -5.509 -40.885 1.00 82.38 106 ILE A O 1
ATOM 819 N N . ARG A 1 107 ? 48.275 -6.501 -39.239 1.00 82.56 107 ARG A N 1
ATOM 820 C CA . ARG A 1 107 ? 47.138 -7.182 -38.610 1.00 82.56 107 ARG A CA 1
ATOM 821 C C . ARG A 1 107 ? 46.618 -6.369 -37.423 1.00 82.56 107 ARG A C 1
ATOM 823 O O . ARG A 1 107 ? 47.405 -5.916 -36.595 1.00 82.56 107 ARG A O 1
ATOM 830 N N . PHE A 1 108 ? 45.301 -6.211 -37.342 1.00 81.75 108 PHE A N 1
ATOM 831 C CA . PHE A 1 108 ? 44.589 -5.719 -36.166 1.00 81.75 108 PHE A CA 1
ATOM 832 C C . PHE A 1 108 ? 43.827 -6.881 -35.534 1.00 81.75 108 PHE A C 1
ATOM 834 O O . PHE A 1 108 ? 43.014 -7.532 -36.200 1.00 81.75 108 PHE A O 1
ATOM 841 N N . ASP A 1 109 ? 44.126 -7.144 -34.266 1.00 77.56 109 ASP A N 1
ATOM 842 C CA . ASP A 1 109 ? 43.563 -8.257 -33.511 1.00 77.56 109 ASP A CA 1
ATOM 843 C C . ASP A 1 109 ? 42.411 -7.785 -32.609 1.00 77.56 109 ASP A C 1
ATOM 845 O O . ASP A 1 109 ? 42.494 -6.743 -31.957 1.00 77.56 109 ASP A O 1
ATOM 849 N N . PHE A 1 110 ? 41.333 -8.565 -32.568 1.00 73.94 110 PHE A N 1
ATOM 850 C CA . PHE A 1 110 ? 40.101 -8.282 -31.828 1.00 73.94 110 PHE A CA 1
ATOM 851 C C . PHE A 1 110 ? 40.097 -8.974 -30.455 1.00 73.94 110 PHE A C 1
ATOM 853 O O . PHE A 1 110 ? 39.111 -9.595 -30.064 1.00 73.94 110 PHE A O 1
ATOM 860 N N . GLN A 1 111 ? 41.204 -8.885 -29.710 1.00 69.12 111 GLN A N 1
ATOM 861 C CA . GLN A 1 111 ? 41.374 -9.616 -28.441 1.00 69.12 111 GLN A CA 1
ATOM 862 C C . GLN A 1 111 ? 40.454 -9.133 -27.303 1.00 69.12 111 GLN A C 1
ATOM 864 O O . GLN A 1 111 ? 40.266 -9.849 -26.322 1.00 69.12 111 GLN A O 1
ATOM 869 N N . SER A 1 112 ? 39.862 -7.939 -27.407 1.00 63.25 112 SER A N 1
ATOM 870 C CA . SER A 1 112 ? 38.908 -7.408 -26.424 1.00 63.25 112 SER A CA 1
ATOM 871 C C . SER A 1 112 ? 37.700 -6.753 -27.102 1.00 63.25 112 SER A C 1
ATOM 873 O O . SER A 1 112 ? 37.659 -6.629 -28.326 1.00 63.25 112 SER A O 1
ATOM 875 N N . ALA A 1 113 ? 36.686 -6.364 -26.318 1.00 58.12 113 ALA A N 1
ATOM 876 C CA . ALA A 1 113 ? 35.501 -5.650 -26.799 1.00 58.12 113 ALA A CA 1
ATOM 877 C C . ALA A 1 113 ? 35.877 -4.242 -27.304 1.00 58.12 113 ALA A C 1
ATOM 879 O O . ALA A 1 113 ? 35.672 -3.244 -26.619 1.00 58.12 113 ALA A O 1
ATOM 880 N N . GLN A 1 114 ? 36.479 -4.185 -28.490 1.00 66.12 114 GLN A N 1
ATOM 881 C CA . GLN A 1 114 ? 37.002 -2.971 -29.103 1.00 66.12 114 GLN A CA 1
ATOM 882 C C . GLN A 1 114 ? 35.860 -2.118 -29.650 1.00 66.12 114 GLN A C 1
ATOM 884 O O . GLN A 1 114 ? 34.963 -2.592 -30.358 1.00 66.12 114 GLN A O 1
ATOM 889 N N . SER A 1 115 ? 35.909 -0.833 -29.331 1.00 69.50 115 SER A N 1
ATOM 890 C CA . SER A 1 115 ? 34.991 0.165 -29.855 1.00 69.50 115 SER A CA 1
ATOM 891 C C . SER A 1 115 ? 35.281 0.448 -31.335 1.00 69.50 115 SER A C 1
ATOM 893 O O . SER A 1 115 ? 36.410 0.348 -31.819 1.00 69.50 115 SER A O 1
ATOM 895 N N . ALA A 1 116 ? 34.256 0.869 -32.081 1.00 70.62 116 ALA A N 1
ATOM 896 C CA . ALA A 1 116 ? 34.432 1.287 -33.475 1.00 70.62 116 ALA A CA 1
ATOM 897 C C . ALA A 1 116 ? 35.398 2.488 -33.620 1.00 70.62 116 ALA A C 1
ATOM 899 O O . ALA A 1 116 ? 35.970 2.704 -34.688 1.00 70.62 116 ALA A O 1
ATOM 900 N N . GLU A 1 117 ? 35.607 3.251 -32.543 1.00 78.69 117 GLU A N 1
ATOM 901 C CA . GLU A 1 117 ? 36.537 4.382 -32.472 1.00 78.69 117 GLU A CA 1
ATOM 902 C C . GLU A 1 117 ? 37.995 3.932 -32.427 1.00 78.69 117 GLU A C 1
ATOM 904 O O . GLU A 1 117 ? 38.830 4.502 -33.128 1.00 78.69 117 GLU A O 1
ATOM 9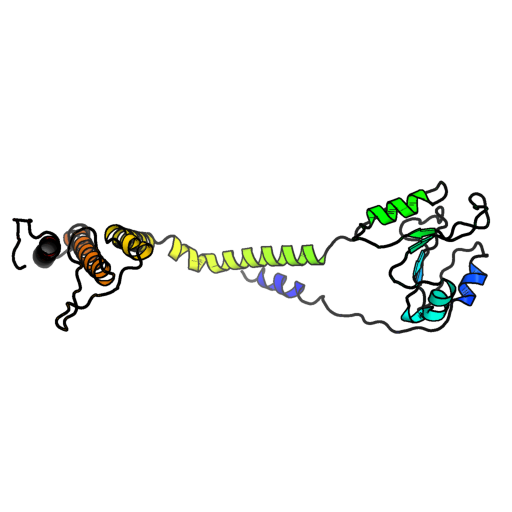09 N N . GLU A 1 118 ? 38.304 2.876 -31.677 1.00 79.94 118 GLU A N 1
ATOM 910 C CA . GLU A 1 118 ? 39.658 2.323 -31.602 1.00 79.94 118 GLU A CA 1
ATOM 911 C C . GLU A 1 118 ? 40.091 1.758 -32.954 1.00 79.94 118 GLU A C 1
ATOM 913 O O . GLU A 1 118 ? 41.178 2.090 -33.435 1.00 79.94 118 GLU A O 1
ATOM 918 N N . MET A 1 119 ? 39.204 1.013 -33.621 1.00 78.00 119 MET A N 1
ATOM 919 C CA . MET A 1 119 ? 39.430 0.529 -34.985 1.00 78.00 119 MET A CA 1
ATOM 920 C C . MET A 1 119 ? 39.635 1.690 -35.964 1.00 78.00 119 MET A C 1
ATOM 922 O O . MET A 1 119 ? 40.592 1.685 -36.740 1.00 78.00 119 MET A O 1
ATOM 926 N N . HIS A 1 120 ? 38.778 2.713 -35.912 1.00 80.69 120 HIS A N 1
ATOM 927 C CA . HIS A 1 120 ? 38.919 3.896 -36.758 1.00 80.69 120 HIS A CA 1
ATOM 928 C C . HIS A 1 120 ? 40.257 4.617 -36.509 1.00 80.69 120 HIS A C 1
ATOM 930 O O . HIS A 1 120 ? 40.966 4.959 -37.460 1.00 80.69 120 HIS A O 1
ATOM 936 N N . SER A 1 121 ? 40.654 4.776 -35.243 1.00 81.62 121 SER A N 1
ATOM 937 C CA . SER A 1 121 ? 41.936 5.375 -34.862 1.00 81.62 121 SER A CA 1
ATOM 938 C C . SER A 1 121 ? 43.126 4.551 -35.366 1.00 81.62 121 SER A C 1
ATOM 940 O O . SER A 1 121 ? 44.129 5.117 -35.804 1.00 81.62 121 SER A O 1
ATOM 942 N N . TRP A 1 122 ? 43.030 3.219 -35.337 1.00 84.81 122 TRP A N 1
ATOM 943 C CA . TRP A 1 122 ? 44.085 2.319 -35.794 1.00 84.81 122 TRP A CA 1
ATOM 944 C C . TRP A 1 122 ? 44.255 2.388 -37.311 1.00 84.81 122 TRP A C 1
ATOM 946 O O . TRP A 1 122 ? 45.382 2.540 -37.789 1.00 84.81 122 TRP A O 1
ATOM 956 N N . ILE A 1 123 ? 43.147 2.384 -38.059 1.00 8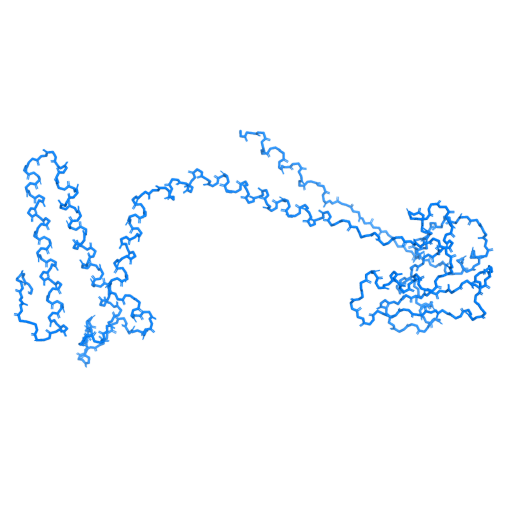1.88 123 ILE A N 1
ATOM 957 C CA . ILE A 1 123 ? 43.156 2.578 -39.515 1.00 81.88 123 ILE A CA 1
ATOM 958 C C . ILE A 1 123 ? 43.760 3.952 -39.835 1.00 81.88 123 ILE A C 1
ATOM 960 O O . ILE A 1 123 ? 44.716 4.053 -40.597 1.00 81.88 123 ILE A O 1
ATOM 964 N N . SER A 1 124 ? 43.283 5.014 -39.183 1.00 82.06 124 SER A N 1
ATOM 965 C CA . SER A 1 124 ? 43.725 6.386 -39.466 1.00 82.06 124 SER A CA 1
ATOM 966 C C . SER A 1 124 ? 45.231 6.636 -39.284 1.00 82.06 124 SER A C 1
ATOM 968 O O . SER A 1 124 ? 45.783 7.500 -39.965 1.00 82.06 124 SER A O 1
ATOM 970 N N . ARG A 1 125 ? 45.897 5.881 -38.396 1.00 82.88 125 ARG A N 1
ATOM 971 C CA . ARG A 1 125 ? 47.343 5.972 -38.132 1.00 82.88 125 ARG A CA 1
ATOM 972 C C . ARG A 1 125 ? 48.215 5.354 -39.223 1.00 82.88 125 ARG A C 1
ATOM 974 O O . ARG A 1 125 ? 49.353 5.774 -39.395 1.00 82.88 125 ARG A O 1
ATOM 981 N N . HIS A 1 126 ? 47.706 4.354 -39.937 1.00 79.06 126 HIS A N 1
ATOM 982 C CA . HIS A 1 126 ? 48.493 3.598 -40.913 1.00 79.06 126 HIS A CA 1
ATOM 983 C C . HIS A 1 126 ? 48.262 4.039 -42.363 1.00 79.06 126 HIS A C 1
ATOM 985 O O . HIS A 1 126 ? 48.956 3.561 -43.264 1.00 79.06 126 HIS A O 1
ATOM 991 N N . LEU A 1 127 ? 47.312 4.949 -42.579 1.00 76.56 127 LEU A N 1
ATOM 992 C CA . LEU A 1 127 ? 46.977 5.520 -43.878 1.00 76.56 127 LEU A CA 1
ATOM 993 C C . LEU A 1 127 ? 47.918 6.681 -44.259 1.00 76.56 127 LEU A C 1
ATOM 995 O O . LEU A 1 127 ? 48.319 7.452 -43.384 1.00 76.56 127 LEU A O 1
ATOM 999 N N . PRO A 1 128 ? 48.241 6.842 -45.560 1.00 73.06 128 PRO A N 1
ATOM 1000 C CA . PRO A 1 128 ? 48.946 8.016 -46.075 1.00 73.06 128 PRO A CA 1
ATOM 1001 C C . PRO A 1 128 ? 48.214 9.335 -45.756 1.00 73.06 128 PRO A C 1
ATOM 1003 O O . PRO A 1 128 ? 47.001 9.323 -45.527 1.00 73.06 128 PRO A O 1
ATOM 1006 N N . PRO A 1 129 ? 48.917 10.484 -45.763 1.00 67.94 129 PRO A N 1
ATOM 1007 C CA . PRO A 1 129 ? 48.290 11.787 -45.559 1.00 67.94 129 PRO A CA 1
ATOM 1008 C C . PRO A 1 129 ? 47.199 12.036 -46.613 1.00 67.94 129 PRO A C 1
ATOM 1010 O O . PRO A 1 129 ? 47.462 12.006 -47.812 1.00 67.94 129 PRO A O 1
ATOM 1013 N N . GLY A 1 130 ? 45.969 12.266 -46.150 1.00 68.75 130 GLY A N 1
ATOM 1014 C CA . GLY A 1 130 ? 44.788 12.444 -46.991 1.00 68.75 130 GLY A CA 1
ATOM 1015 C C . GLY A 1 130 ? 43.494 12.551 -46.171 1.00 68.75 130 GLY A C 1
ATOM 1016 O O . GLY A 1 130 ? 43.539 12.509 -44.934 1.00 68.75 130 GLY A O 1
ATOM 1017 N N . PRO A 1 131 ? 42.332 12.702 -46.831 1.00 66.69 131 PRO A N 1
ATOM 1018 C CA . PRO A 1 131 ? 41.037 12.745 -46.161 1.00 66.69 131 PRO A CA 1
ATOM 1019 C C . PRO A 1 131 ? 40.732 11.411 -45.465 1.00 66.69 131 PRO A C 1
ATOM 1021 O O . PRO A 1 131 ? 40.896 10.333 -46.042 1.00 66.69 131 PRO A O 1
ATOM 1024 N N . ARG A 1 132 ? 40.297 11.489 -44.200 1.00 70.88 132 ARG A N 1
ATOM 1025 C CA . ARG A 1 132 ? 39.974 10.326 -43.356 1.00 70.88 132 ARG A CA 1
ATOM 1026 C C . ARG A 1 132 ? 38.457 10.101 -43.310 1.00 70.88 132 ARG A C 1
ATOM 1028 O O . ARG A 1 132 ? 37.719 11.076 -43.174 1.00 70.88 132 ARG A O 1
ATOM 1035 N N . PRO A 1 133 ? 37.974 8.848 -43.375 1.00 68.00 133 PRO A N 1
ATOM 1036 C CA . PRO A 1 133 ? 36.541 8.563 -43.357 1.00 68.00 133 PRO A CA 1
ATOM 1037 C C . PRO A 1 133 ? 35.936 8.855 -41.971 1.00 68.00 133 PRO A C 1
ATOM 1039 O O . PRO A 1 133 ? 36.441 8.322 -40.990 1.00 68.00 133 PRO A O 1
ATOM 1042 N N . PRO A 1 134 ? 34.860 9.651 -41.838 1.00 69.19 134 PRO A N 1
ATOM 1043 C CA . PRO A 1 134 ? 34.252 9.910 -40.534 1.00 69.19 134 PRO A CA 1
ATOM 1044 C C . PRO A 1 134 ? 33.537 8.666 -39.989 1.00 69.19 134 PRO A C 1
ATOM 1046 O O . PRO A 1 134 ? 32.825 7.971 -40.721 1.00 69.19 134 PRO A O 1
ATOM 1049 N N . LEU A 1 135 ? 33.678 8.408 -38.686 1.00 70.00 135 LEU A N 1
ATOM 1050 C CA . LEU A 1 135 ? 32.920 7.368 -37.996 1.00 70.00 135 LEU A CA 1
ATOM 1051 C C . LEU A 1 135 ? 31.487 7.857 -37.734 1.00 70.00 135 LEU A C 1
ATOM 1053 O O . LEU A 1 135 ? 31.256 8.688 -36.859 1.00 70.00 135 LEU A O 1
ATOM 1057 N N . VAL A 1 136 ? 30.514 7.320 -38.472 1.00 69.88 136 VAL A N 1
ATOM 1058 C CA . VAL A 1 136 ? 29.088 7.622 -38.279 1.00 69.88 136 VAL A CA 1
ATOM 1059 C C . VAL A 1 136 ? 28.400 6.413 -37.661 1.00 69.88 136 VAL A C 1
ATOM 1061 O O . VAL A 1 136 ? 28.297 5.357 -38.286 1.00 69.88 136 VAL A O 1
ATOM 1064 N N . ARG A 1 137 ? 27.911 6.562 -36.428 1.00 67.69 137 ARG A N 1
ATOM 1065 C CA . ARG A 1 137 ? 27.107 5.527 -35.770 1.00 67.69 137 ARG A CA 1
ATOM 1066 C C . ARG A 1 137 ? 25.664 5.616 -36.284 1.00 67.69 137 ARG A C 1
ATOM 1068 O O . ARG A 1 137 ? 25.090 6.706 -36.236 1.00 67.69 137 ARG A O 1
ATOM 1075 N N . PRO A 1 138 ? 25.061 4.520 -36.778 1.00 72.38 138 PRO A N 1
ATOM 1076 C CA . PRO A 1 138 ? 23.660 4.542 -37.178 1.00 72.38 138 PRO A CA 1
ATOM 1077 C C . PRO A 1 138 ? 22.778 4.821 -35.956 1.00 72.38 138 PRO A C 1
ATOM 1079 O O . PRO A 1 138 ? 23.008 4.282 -34.873 1.00 72.38 138 PRO A O 1
ATOM 1082 N N . PHE A 1 139 ? 21.768 5.673 -36.126 1.00 72.75 139 PHE A N 1
ATOM 1083 C CA . PHE A 1 139 ? 20.828 5.984 -35.055 1.00 72.75 139 PHE A CA 1
ATOM 1084 C C . PHE A 1 139 ? 19.959 4.756 -34.734 1.00 72.75 139 PHE A C 1
ATOM 1086 O O . PHE A 1 139 ? 19.473 4.078 -35.642 1.00 72.75 139 PHE A O 1
ATOM 1093 N N . ASN A 1 140 ? 19.752 4.452 -33.447 1.00 77.50 140 ASN A N 1
ATOM 1094 C CA . ASN A 1 140 ? 18.930 3.312 -33.034 1.00 77.50 140 ASN A CA 1
ATOM 1095 C C . ASN A 1 140 ? 17.434 3.659 -33.103 1.00 77.50 140 ASN A C 1
ATOM 1097 O O . ASN A 1 140 ? 16.802 3.998 -32.101 1.00 77.50 140 ASN A O 1
ATOM 1101 N N . TYR A 1 141 ? 16.864 3.556 -34.302 1.00 79.81 141 TYR A N 1
ATOM 1102 C CA . TYR A 1 141 ? 15.441 3.806 -34.533 1.00 79.81 141 TYR A CA 1
ATOM 1103 C C . TYR A 1 141 ? 14.535 2.826 -33.779 1.00 79.81 141 TYR A C 1
ATOM 1105 O O . TYR A 1 141 ? 13.490 3.239 -33.287 1.00 79.81 141 TYR A O 1
ATOM 1113 N N . ILE A 1 142 ? 14.944 1.560 -33.627 1.00 80.88 142 ILE A N 1
ATOM 1114 C CA . ILE A 1 142 ? 14.163 0.547 -32.899 1.00 80.88 142 ILE A CA 1
ATOM 1115 C C . ILE A 1 142 ? 14.043 0.944 -31.427 1.00 80.88 142 ILE A C 1
ATOM 1117 O O . ILE A 1 142 ? 12.936 0.991 -30.904 1.00 80.88 142 ILE A O 1
ATOM 1121 N N . GLY A 1 143 ? 15.158 1.309 -30.787 1.00 81.75 143 GLY A N 1
A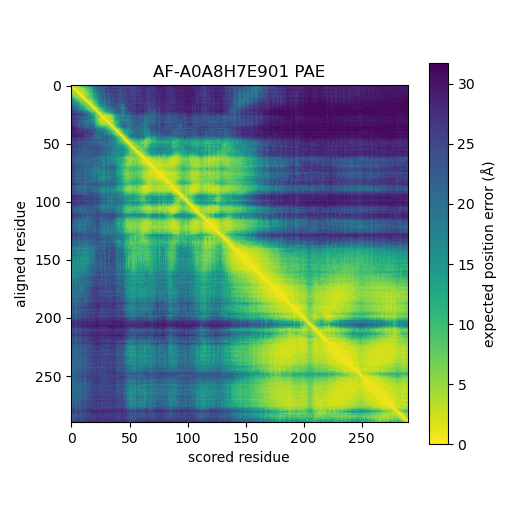TOM 1122 C CA . GLY A 1 143 ? 15.178 1.762 -29.395 1.00 81.75 143 GLY A CA 1
ATOM 1123 C C . GLY A 1 143 ? 14.352 3.029 -29.165 1.00 81.75 143 GLY A C 1
ATOM 1124 O O . GLY A 1 143 ? 13.665 3.149 -28.148 1.00 81.75 143 GLY A O 1
ATOM 1125 N N . LEU A 1 144 ? 14.365 3.960 -30.125 1.00 86.69 144 LEU A N 1
ATOM 1126 C CA . LEU A 1 144 ? 13.502 5.139 -30.073 1.00 86.69 144 LEU A CA 1
ATOM 1127 C C . LEU A 1 144 ? 12.026 4.731 -30.154 1.00 86.69 144 LEU A C 1
ATOM 1129 O O . LEU A 1 144 ? 11.251 5.103 -29.278 1.00 86.69 144 LEU A O 1
ATOM 1133 N N . ILE A 1 145 ? 11.648 3.917 -31.141 1.00 90.06 145 ILE A N 1
ATOM 1134 C CA . ILE A 1 145 ? 10.260 3.475 -31.340 1.00 90.06 145 ILE A CA 1
ATOM 1135 C C . ILE A 1 145 ? 9.746 2.706 -30.120 1.00 90.06 145 ILE A C 1
ATOM 1137 O O . ILE A 1 145 ? 8.634 2.975 -29.659 1.00 90.06 145 ILE A O 1
ATOM 1141 N N . THR A 1 146 ? 10.536 1.789 -29.556 1.00 92.44 146 THR A N 1
ATOM 1142 C CA . THR A 1 146 ? 10.133 1.017 -28.371 1.00 92.44 146 THR A CA 1
ATOM 1143 C C . THR A 1 146 ? 9.926 1.921 -27.165 1.00 92.44 146 THR A C 1
ATOM 1145 O O . THR A 1 146 ? 8.922 1.791 -26.466 1.00 92.44 146 THR A O 1
ATOM 1148 N N . THR A 1 147 ? 10.833 2.876 -26.946 1.00 91.75 147 THR A N 1
ATOM 1149 C CA . THR A 1 147 ? 10.744 3.815 -25.820 1.00 91.75 147 THR A CA 1
ATOM 1150 C C . THR A 1 147 ? 9.523 4.715 -25.967 1.00 91.75 147 THR A C 1
ATOM 1152 O O . THR A 1 147 ? 8.732 4.844 -25.034 1.00 91.75 147 THR A O 1
ATOM 1155 N N . THR A 1 148 ? 9.309 5.286 -27.154 1.00 94.06 148 THR A N 1
ATOM 1156 C CA . THR A 1 148 ? 8.147 6.137 -27.428 1.00 94.06 148 THR A CA 1
ATOM 1157 C C . THR A 1 148 ? 6.838 5.362 -27.283 1.00 94.06 148 THR A C 1
ATOM 1159 O O . THR A 1 148 ? 5.902 5.859 -26.659 1.00 94.06 148 THR A O 1
ATOM 1162 N N . THR A 1 149 ? 6.776 4.127 -27.785 1.00 94.88 149 THR A N 1
ATOM 1163 C CA . THR A 1 149 ? 5.583 3.273 -27.677 1.00 94.88 149 THR A CA 1
ATOM 1164 C C . THR A 1 149 ? 5.267 2.932 -26.225 1.00 94.88 149 THR A C 1
ATOM 1166 O O . THR A 1 149 ? 4.110 3.018 -25.821 1.00 94.88 149 THR A O 1
ATOM 1169 N N . LEU A 1 150 ? 6.277 2.605 -25.414 1.00 95.88 150 LEU A N 1
ATOM 1170 C CA . LEU A 1 150 ? 6.088 2.290 -23.997 1.00 95.88 150 LEU A CA 1
ATOM 1171 C C . LEU A 1 150 ? 5.577 3.509 -23.224 1.00 95.88 150 LEU A C 1
ATOM 1173 O O . LEU A 1 150 ? 4.606 3.402 -22.477 1.00 95.88 150 LEU A O 1
ATOM 1177 N N . VAL A 1 151 ? 6.181 4.678 -23.446 1.00 96.50 151 VAL A N 1
ATOM 1178 C CA . VAL A 1 151 ? 5.767 5.928 -22.792 1.00 96.50 151 VAL A CA 1
ATOM 1179 C C . VAL A 1 151 ? 4.327 6.287 -23.161 1.00 96.50 151 VAL A C 1
ATOM 1181 O O . VAL A 1 151 ? 3.515 6.566 -22.278 1.00 96.50 151 VAL A O 1
ATOM 1184 N N . LEU A 1 152 ? 3.975 6.231 -24.447 1.00 95.94 152 LEU A N 1
ATOM 1185 C CA . LEU A 1 152 ? 2.606 6.492 -24.898 1.00 95.94 152 LEU A CA 1
ATOM 1186 C C . LEU A 1 152 ? 1.620 5.441 -24.371 1.00 95.94 152 LEU A C 1
ATOM 1188 O O . LEU A 1 152 ? 0.514 5.792 -23.960 1.00 95.94 152 LEU A O 1
ATOM 1192 N N . GLY A 1 153 ? 2.023 4.172 -24.321 1.00 95.38 153 GLY A N 1
ATOM 1193 C CA . GLY A 1 153 ? 1.251 3.088 -23.716 1.00 95.38 153 GLY A CA 1
ATOM 1194 C C . GLY A 1 153 ? 0.955 3.343 -22.238 1.00 95.38 153 GLY A C 1
ATOM 1195 O O . GLY A 1 153 ? -0.182 3.205 -21.794 1.00 95.38 153 GLY A O 1
ATOM 1196 N N . LEU A 1 154 ? 1.944 3.810 -21.478 1.00 95.88 154 LEU A N 1
ATOM 1197 C CA . LEU A 1 154 ? 1.766 4.140 -20.067 1.00 95.88 154 LEU A CA 1
ATOM 1198 C C . LEU A 1 154 ? 0.833 5.345 -19.874 1.00 95.88 154 LEU A C 1
ATOM 1200 O O . LEU A 1 154 ? -0.070 5.304 -19.038 1.00 95.88 154 LEU A O 1
ATOM 1204 N N . ILE A 1 155 ? 1.008 6.406 -20.667 1.00 95.69 155 ILE A N 1
ATOM 1205 C CA . ILE A 1 155 ? 0.154 7.602 -20.599 1.00 95.69 155 ILE A CA 1
ATOM 1206 C C . ILE A 1 155 ? -1.294 7.249 -20.958 1.00 95.69 155 ILE A C 1
ATOM 1208 O O . ILE A 1 155 ? -2.230 7.646 -20.258 1.00 95.69 155 ILE A O 1
ATOM 1212 N N . THR A 1 156 ? -1.497 6.481 -22.028 1.00 93.81 156 THR A N 1
ATOM 1213 C CA . THR A 1 156 ? -2.835 6.027 -22.432 1.00 93.81 156 THR A CA 1
ATOM 1214 C C . THR A 1 156 ? -3.462 5.150 -21.351 1.00 93.81 156 THR A C 1
ATOM 1216 O O . THR A 1 156 ? -4.590 5.415 -20.944 1.00 93.81 156 THR A O 1
ATOM 1219 N N . PHE A 1 157 ? -2.719 4.203 -20.776 1.00 94.19 157 PHE A N 1
ATOM 1220 C CA . PHE A 1 157 ? -3.199 3.392 -19.657 1.00 94.19 157 PHE A CA 1
ATOM 1221 C C . PHE A 1 157 ? -3.638 4.240 -18.453 1.00 94.19 157 PHE A C 1
ATOM 1223 O O . PHE A 1 157 ? -4.759 4.087 -17.969 1.00 94.19 157 PHE A O 1
ATOM 1230 N N . ILE A 1 158 ? -2.805 5.183 -18.001 1.00 91.81 158 ILE A N 1
ATOM 1231 C CA . ILE A 1 158 ? -3.124 6.047 -16.852 1.00 91.81 158 ILE A CA 1
ATOM 1232 C C . ILE A 1 158 ? -4.354 6.913 -17.142 1.00 91.81 158 ILE A C 1
ATOM 1234 O O . ILE A 1 158 ? -5.236 7.046 -16.292 1.00 91.81 158 ILE A O 1
ATOM 1238 N N . THR A 1 159 ? -4.442 7.496 -18.337 1.00 91.62 159 THR A N 1
ATOM 1239 C CA . THR A 1 159 ? -5.581 8.349 -18.717 1.00 91.62 159 THR A CA 1
ATOM 1240 C C . THR A 1 159 ? -6.890 7.569 -18.839 1.00 91.62 159 THR A C 1
ATOM 1242 O O . THR A 1 159 ? -7.930 8.101 -18.448 1.00 91.62 159 THR A O 1
ATOM 1245 N N . LEU A 1 160 ? -6.851 6.311 -19.293 1.00 93.00 160 LEU A N 1
ATOM 1246 C CA . LEU A 1 160 ? -8.015 5.418 -19.319 1.00 93.00 160 LEU A CA 1
ATOM 1247 C C . LEU A 1 160 ? -8.403 4.916 -17.923 1.00 93.00 160 LEU A C 1
ATOM 1249 O O . LEU A 1 160 ? -9.589 4.782 -17.627 1.00 93.00 160 LEU A O 1
ATOM 1253 N N . ALA A 1 161 ? -7.424 4.657 -17.056 1.00 92.31 161 ALA A N 1
ATOM 1254 C CA . ALA A 1 161 ? -7.669 4.179 -15.699 1.00 92.31 161 ALA A CA 1
ATOM 1255 C C . ALA A 1 161 ? -8.122 5.302 -14.745 1.00 92.31 161 ALA A C 1
ATOM 1257 O O . ALA A 1 161 ? -8.791 5.041 -13.744 1.00 92.31 161 ALA A O 1
ATOM 1258 N N . LYS A 1 162 ? -7.809 6.564 -15.071 1.00 91.62 162 LYS A N 1
ATOM 1259 C CA . LYS A 1 162 ? -8.158 7.768 -14.302 1.00 91.62 162 LYS A CA 1
ATOM 1260 C C . LYS A 1 162 ? -9.613 7.808 -13.790 1.00 91.62 162 LYS A C 1
ATOM 1262 O O . LYS A 1 162 ? -9.770 7.996 -12.584 1.00 91.62 162 LYS A O 1
ATOM 1267 N N . PRO A 1 163 ? -10.670 7.650 -14.615 1.00 90.88 163 PRO A N 1
ATOM 1268 C CA . PRO A 1 163 ? -12.057 7.708 -14.138 1.00 90.88 163 PRO A CA 1
ATOM 1269 C C . PRO A 1 163 ? -12.418 6.615 -13.123 1.00 90.88 163 PRO A C 1
ATOM 1271 O O . PRO A 1 163 ? -13.323 6.825 -12.325 1.00 90.88 163 PRO A O 1
ATOM 1274 N N . TYR A 1 164 ? -11.712 5.483 -13.117 1.00 90.62 164 TYR A N 1
ATOM 1275 C CA . TYR A 1 164 ? -11.955 4.388 -12.174 1.00 90.62 164 TYR A CA 1
ATOM 1276 C C . TYR A 1 164 ? -11.118 4.526 -10.899 1.00 90.62 164 TYR A C 1
ATOM 1278 O O . TYR A 1 164 ? -11.612 4.286 -9.800 1.00 90.62 164 TYR A O 1
ATOM 1286 N N . ILE A 1 165 ? -9.856 4.943 -11.030 1.00 90.69 165 ILE A N 1
ATOM 1287 C CA . ILE A 1 165 ? -8.909 5.026 -9.912 1.00 90.69 165 ILE A CA 1
ATOM 1288 C C . ILE A 1 165 ? -9.121 6.300 -9.083 1.00 90.69 165 ILE A C 1
ATOM 1290 O O . ILE A 1 165 ? -9.053 6.247 -7.854 1.00 90.69 165 ILE A O 1
ATOM 1294 N N . LEU A 1 166 ? -9.389 7.449 -9.718 1.00 89.75 166 LEU A N 1
ATOM 1295 C CA . LEU A 1 166 ? -9.500 8.720 -8.992 1.00 89.75 166 LEU A CA 1
ATOM 1296 C C . LEU A 1 166 ? -10.610 8.733 -7.936 1.00 89.75 166 LEU A C 1
ATOM 1298 O O . LEU A 1 166 ? -10.314 9.162 -6.823 1.00 89.75 166 LEU A O 1
ATOM 1302 N N . PRO A 1 167 ? -11.838 8.247 -8.201 1.00 91.62 167 PRO A N 1
ATOM 1303 C CA . PRO A 1 167 ? -12.876 8.211 -7.175 1.00 91.62 167 PRO A CA 1
ATOM 1304 C C . PRO A 1 167 ? -12.493 7.349 -5.969 1.00 91.62 167 PRO A C 1
ATOM 1306 O O . PRO A 1 167 ? -12.846 7.686 -4.843 1.00 91.62 167 PRO A O 1
ATOM 1309 N N . VAL A 1 168 ? -11.740 6.265 -6.185 1.00 92.00 168 VAL A N 1
ATOM 1310 C CA . VAL A 1 168 ? -11.257 5.389 -5.109 1.00 92.00 168 VAL A CA 1
ATOM 1311 C C . VAL A 1 168 ? -10.198 6.111 -4.277 1.00 92.00 168 VAL A C 1
ATOM 1313 O O . VAL A 1 168 ? -10.334 6.198 -3.059 1.00 92.00 168 VAL A O 1
ATOM 1316 N N . ILE A 1 169 ? -9.189 6.702 -4.927 1.00 92.25 169 ILE A N 1
ATOM 1317 C CA . ILE A 1 169 ? -8.107 7.432 -4.247 1.00 92.25 169 ILE A CA 1
ATOM 1318 C C . ILE A 1 169 ? -8.614 8.715 -3.574 1.00 92.25 169 ILE A C 1
ATOM 1320 O O . ILE A 1 169 ? -8.068 9.124 -2.561 1.00 92.25 169 ILE A O 1
ATOM 1324 N N . GLN A 1 170 ? -9.651 9.375 -4.083 1.00 93.62 170 GLN A N 1
ATOM 1325 C CA . GLN A 1 170 ? -10.176 10.606 -3.476 1.00 93.62 170 GLN A CA 1
ATOM 1326 C C . GLN A 1 170 ? -11.217 10.344 -2.377 1.00 93.62 170 GLN A C 1
ATOM 1328 O O . GLN A 1 170 ? -11.659 11.279 -1.707 1.00 93.62 170 GLN A O 1
ATOM 1333 N N . ASN A 1 171 ? -11.614 9.089 -2.150 1.00 95.81 171 ASN A N 1
ATOM 1334 C CA . ASN A 1 171 ? -12.632 8.766 -1.161 1.00 95.81 171 ASN A CA 1
ATOM 1335 C C . ASN A 1 171 ? -12.092 8.911 0.273 1.00 95.81 171 ASN A C 1
ATOM 1337 O O . ASN A 1 171 ? -11.352 8.065 0.775 1.00 95.81 171 ASN A O 1
ATOM 1341 N N . ARG A 1 172 ? -12.528 9.962 0.980 1.00 93.19 172 ARG A N 1
ATOM 1342 C CA . ARG A 1 172 ? -12.160 10.210 2.385 1.00 93.19 172 ARG A CA 1
ATOM 1343 C C . ARG A 1 172 ? -12.529 9.051 3.315 1.00 93.19 172 ARG A C 1
ATOM 1345 O O . ARG A 1 172 ? -11.783 8.775 4.249 1.00 93.19 172 ARG A O 1
ATOM 1352 N N . ASN A 1 173 ? -13.653 8.376 3.075 1.00 90.44 173 ASN A N 1
ATOM 1353 C CA . ASN A 1 173 ? -14.097 7.270 3.926 1.00 90.44 173 ASN A CA 1
ATOM 1354 C C . ASN A 1 173 ? -13.194 6.044 3.765 1.00 90.44 173 ASN A C 1
ATOM 1356 O O . ASN A 1 173 ? -12.946 5.348 4.746 1.00 90.44 173 ASN A O 1
ATOM 1360 N N . LEU A 1 174 ? -12.660 5.815 2.558 1.00 92.94 174 LEU A N 1
ATOM 1361 C CA . LEU A 1 174 ? -11.684 4.754 2.313 1.00 92.94 174 LEU A CA 1
ATOM 1362 C C . LEU A 1 174 ? -10.410 5.004 3.126 1.00 92.94 174 LEU A C 1
ATOM 1364 O O . LEU A 1 174 ? -9.976 4.127 3.868 1.00 92.94 174 LEU A O 1
ATOM 1368 N N . TRP A 1 175 ? -9.855 6.217 3.054 1.00 94.88 175 TRP A N 1
ATOM 1369 C CA . TRP A 1 175 ? -8.663 6.576 3.827 1.00 94.88 175 TRP A CA 1
ATOM 1370 C C . TRP A 1 175 ? -8.897 6.564 5.331 1.00 94.88 175 TRP A C 1
ATOM 1372 O O . TRP A 1 175 ? -8.019 6.122 6.064 1.00 94.88 175 TRP A O 1
ATOM 1382 N N . ALA A 1 176 ? -10.071 7.003 5.790 1.00 90.75 176 ALA A N 1
ATOM 1383 C CA . ALA A 1 176 ? -10.451 6.912 7.196 1.00 90.75 176 ALA A CA 1
ATOM 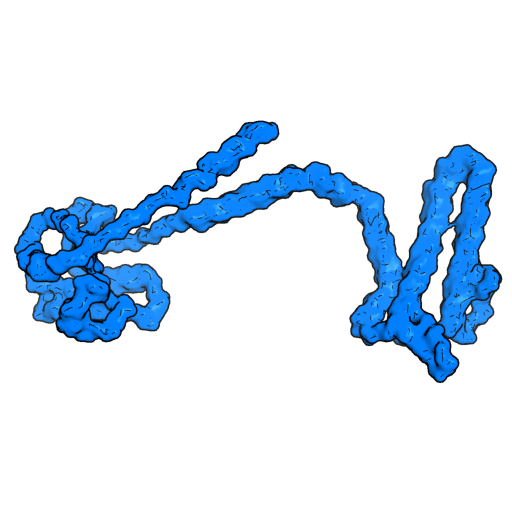1384 C C . ALA A 1 176 ? -10.546 5.451 7.669 1.00 90.75 176 ALA A C 1
ATOM 1386 O O . ALA A 1 176 ? -10.096 5.134 8.765 1.00 90.75 176 ALA A O 1
ATOM 1387 N N . GLY A 1 177 ? -11.088 4.550 6.844 1.00 90.56 177 GLY A N 1
ATOM 1388 C CA . GLY A 1 177 ? -11.135 3.119 7.148 1.00 90.56 177 GLY A CA 1
ATOM 1389 C C . GLY A 1 177 ? -9.744 2.483 7.189 1.00 90.56 177 GLY A C 1
ATOM 1390 O O . GLY A 1 177 ? -9.413 1.791 8.149 1.00 90.56 177 GLY A O 1
ATOM 1391 N N . ILE A 1 178 ? -8.906 2.762 6.185 1.00 93.62 178 ILE A N 1
ATOM 1392 C CA . ILE A 1 178 ? -7.529 2.247 6.110 1.00 93.62 178 ILE A CA 1
ATOM 1393 C C . ILE A 1 178 ? -6.698 2.743 7.297 1.00 93.62 178 ILE A C 1
ATOM 1395 O O . ILE A 1 178 ? -6.006 1.947 7.933 1.00 93.62 178 ILE A O 1
ATOM 1399 N N . SER A 1 179 ? -6.770 4.036 7.624 1.00 93.56 179 SER A N 1
ATOM 1400 C CA . SER A 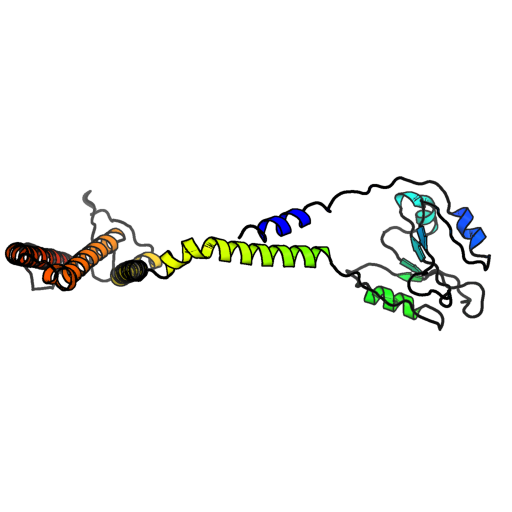1 179 ? -6.018 4.598 8.748 1.00 93.56 179 SER A CA 1
ATOM 1401 C C . SER A 1 179 ? -6.496 4.041 10.087 1.00 93.56 179 SER A C 1
ATOM 1403 O O . SER A 1 179 ? -5.663 3.712 10.927 1.00 93.56 179 SER A O 1
ATOM 1405 N N . LEU A 1 180 ? -7.806 3.844 10.269 1.00 90.94 180 LEU A N 1
ATOM 1406 C CA . LEU A 1 180 ? -8.356 3.220 11.471 1.00 90.94 180 LEU A CA 1
ATOM 1407 C C . LEU A 1 180 ? -7.843 1.783 11.645 1.00 90.94 180 LEU A C 1
ATOM 1409 O O . LEU A 1 180 ? -7.368 1.436 12.725 1.00 90.94 180 LEU A O 1
ATOM 1413 N N . ILE A 1 181 ? -7.873 0.965 10.586 1.00 90.81 181 ILE A N 1
ATOM 1414 C CA . ILE A 1 181 ? -7.337 -0.408 10.618 1.00 90.81 181 ILE A CA 1
ATOM 1415 C C . ILE A 1 181 ? -5.842 -0.394 10.956 1.00 90.81 181 ILE A C 1
ATOM 1417 O O . ILE A 1 181 ? -5.397 -1.174 11.798 1.00 90.81 181 ILE A O 1
ATOM 1421 N N . ALA A 1 182 ? -5.071 0.510 10.345 1.00 92.38 182 ALA A N 1
ATOM 1422 C CA . ALA A 1 182 ? -3.643 0.639 10.617 1.00 92.38 182 ALA A CA 1
ATOM 1423 C C . ALA A 1 182 ? -3.371 1.006 12.086 1.00 92.38 182 ALA A C 1
ATOM 1425 O O . ALA A 1 182 ? -2.541 0.370 12.733 1.00 92.38 182 ALA A O 1
ATOM 1426 N N . ILE A 1 183 ? -4.105 1.976 12.642 1.00 92.44 183 ILE A N 1
ATOM 1427 C CA . ILE A 1 183 ? -3.979 2.373 14.051 1.00 92.44 183 ILE A CA 1
ATOM 1428 C C . ILE A 1 183 ? -4.302 1.191 14.975 1.00 92.44 183 ILE A C 1
ATOM 1430 O O . ILE A 1 183 ? -3.542 0.929 15.908 1.00 92.44 183 ILE A O 1
ATOM 1434 N N . LEU A 1 184 ? -5.371 0.433 14.711 1.00 90.94 184 LEU A N 1
ATOM 1435 C CA . LEU A 1 184 ? -5.743 -0.737 15.521 1.00 90.94 184 LEU A CA 1
ATOM 1436 C C . LEU A 1 184 ? -4.683 -1.849 15.459 1.00 90.94 184 LEU A C 1
ATOM 1438 O O . LEU A 1 184 ? -4.326 -2.443 16.480 1.00 90.94 184 LEU A O 1
ATOM 1442 N N . LEU A 1 185 ? -4.133 -2.109 14.273 1.00 88.94 185 LEU A N 1
ATOM 1443 C CA . LEU A 1 185 ? -3.084 -3.109 14.081 1.00 88.94 185 LEU A CA 1
ATOM 1444 C C . LEU A 1 185 ? -1.794 -2.714 14.815 1.00 88.94 185 LEU A C 1
ATOM 1446 O O . LEU A 1 185 ? -1.169 -3.551 15.468 1.00 88.94 185 LEU A O 1
ATOM 1450 N N . PHE A 1 186 ? -1.398 -1.443 14.748 1.00 89.50 186 PHE A N 1
ATOM 1451 C CA . PHE A 1 186 ? -0.166 -0.986 15.390 1.00 89.50 186 PHE A CA 1
ATOM 1452 C C . PHE A 1 186 ? -0.292 -0.826 16.908 1.00 89.50 186 PHE A C 1
ATOM 1454 O O . PHE A 1 186 ? 0.667 -1.115 17.620 1.00 89.50 186 PHE A O 1
ATOM 1461 N N . THR A 1 187 ? -1.461 -0.443 17.422 1.00 89.75 187 THR A N 1
ATOM 1462 C CA . THR A 1 187 ? -1.685 -0.289 18.874 1.00 89.75 187 THR A CA 1
ATOM 1463 C C . THR A 1 187 ? -1.932 -1.613 19.603 1.00 89.75 187 THR A C 1
ATOM 1465 O O . THR A 1 187 ? -1.652 -1.704 20.794 1.00 89.75 187 THR A O 1
ATOM 1468 N N . SER A 1 188 ? -2.405 -2.660 18.916 1.00 89.19 188 SER A N 1
ATOM 1469 C CA . SER A 1 188 ? -2.647 -3.988 19.515 1.00 89.19 188 SER A CA 1
ATOM 1470 C C . SER A 1 188 ? -1.386 -4.829 19.755 1.00 89.19 188 SER A C 1
ATOM 1472 O O . SER A 1 188 ? -1.452 -5.830 20.467 1.00 89.19 188 SER A O 1
ATOM 1474 N N . GLY A 1 189 ? -0.234 -4.440 19.193 1.00 89.06 189 GLY A N 1
ATOM 1475 C CA . GLY A 1 189 ? 1.031 -5.170 19.348 1.00 89.06 189 GLY A CA 1
ATOM 1476 C C . GLY A 1 189 ? 1.377 -6.113 18.190 1.00 89.06 189 GLY A C 1
ATOM 1477 O O . GLY A 1 189 ? 2.250 -6.965 18.333 1.00 89.06 189 GLY A O 1
ATOM 1478 N N . HIS A 1 190 ? 0.772 -5.958 17.006 1.00 90.44 190 HIS A N 1
ATOM 1479 C CA . HIS A 1 190 ? 1.075 -6.815 15.846 1.00 90.44 190 HIS A CA 1
ATOM 1480 C C . HIS A 1 190 ? 2.573 -6.830 15.464 1.00 90.44 190 HIS A C 1
ATOM 1482 O O . HIS A 1 190 ? 3.111 -7.855 15.044 1.00 90.44 190 HIS A O 1
ATOM 1488 N N . MET A 1 191 ? 3.282 -5.708 15.641 1.00 90.94 191 MET A N 1
ATOM 1489 C CA . MET A 1 191 ? 4.728 -5.630 15.381 1.00 90.94 191 MET A CA 1
ATOM 1490 C C . MET A 1 191 ? 5.559 -6.470 16.352 1.00 90.94 191 MET A C 1
ATOM 1492 O O . MET A 1 191 ? 6.539 -7.086 15.936 1.00 90.94 191 MET A O 1
ATOM 1496 N N . TYR A 1 192 ? 5.143 -6.561 17.617 1.00 89.62 192 TYR A N 1
ATOM 1497 C CA . TYR A 1 192 ? 5.792 -7.426 18.599 1.00 89.62 192 TYR A CA 1
ATOM 1498 C C . TYR A 1 192 ? 5.750 -8.888 18.130 1.00 89.62 192 TYR A C 1
ATOM 1500 O O . TYR A 1 192 ? 6.784 -9.561 18.084 1.00 89.62 192 TYR A O 1
ATOM 1508 N N . ASN A 1 193 ? 4.579 -9.337 17.669 1.00 89.25 193 ASN A N 1
ATOM 1509 C CA . ASN A 1 193 ? 4.398 -10.686 17.137 1.00 89.25 193 ASN A CA 1
ATOM 1510 C C . ASN A 1 193 ? 5.238 -10.928 15.879 1.00 89.25 193 ASN A C 1
ATOM 1512 O O . ASN A 1 193 ? 5.857 -11.985 15.738 1.00 89.25 193 ASN A O 1
ATOM 1516 N N . HIS A 1 194 ? 5.293 -9.942 14.976 1.00 88.38 194 HIS A N 1
ATOM 1517 C CA . HIS A 1 194 ? 6.044 -10.061 13.730 1.00 88.38 194 HIS A CA 1
ATOM 1518 C C . HIS A 1 194 ? 7.556 -10.201 13.956 1.00 88.38 194 HIS A C 1
ATOM 1520 O O . HIS A 1 194 ? 8.192 -11.001 13.264 1.00 88.38 194 HIS A O 1
ATOM 1526 N N . ILE A 1 195 ? 8.119 -9.451 14.908 1.00 91.88 195 ILE A N 1
ATOM 1527 C CA . ILE A 1 195 ? 9.554 -9.475 15.225 1.00 91.88 195 ILE A CA 1
ATOM 1528 C C . ILE A 1 195 ? 9.921 -10.766 15.958 1.00 91.88 195 ILE A C 1
ATOM 1530 O O . ILE A 1 195 ? 10.879 -11.436 15.583 1.00 91.88 195 ILE A O 1
ATOM 1534 N N . ARG A 1 196 ? 9.156 -11.130 16.993 1.00 88.50 196 ARG A N 1
ATOM 1535 C CA . ARG A 1 196 ? 9.514 -12.229 17.905 1.00 88.50 196 ARG A CA 1
ATOM 1536 C C . ARG A 1 196 ? 9.017 -13.605 17.465 1.00 88.50 196 ARG A C 1
ATOM 1538 O O . ARG A 1 196 ? 9.341 -14.583 18.125 1.00 88.50 196 ARG A O 1
ATOM 1545 N N . LYS A 1 197 ? 8.246 -13.685 16.372 1.00 90.12 197 LYS A N 1
ATOM 1546 C CA . LYS A 1 197 ? 7.684 -14.936 15.826 1.00 90.12 197 LYS A CA 1
ATOM 1547 C C . LYS A 1 197 ? 6.991 -15.778 16.905 1.00 90.12 197 LYS A C 1
ATOM 1549 O O . LYS A 1 197 ? 7.230 -16.974 17.033 1.00 90.12 197 LYS A O 1
ATOM 1554 N N . VAL A 1 198 ? 6.152 -15.121 17.705 1.00 88.25 198 VAL A N 1
ATOM 1555 C CA . VAL A 1 198 ? 5.451 -15.759 18.827 1.00 88.25 198 VAL A CA 1
ATOM 1556 C C . VAL A 1 198 ? 4.453 -16.817 18.342 1.00 88.25 198 VAL A C 1
ATOM 1558 O O . VAL A 1 198 ? 3.887 -16.667 17.254 1.00 88.25 198 VAL A O 1
ATOM 1561 N N . PRO A 1 199 ? 4.190 -17.871 19.137 1.00 88.62 199 PRO A N 1
ATOM 1562 C CA . PRO A 1 199 ? 3.166 -18.849 18.801 1.00 88.62 199 PRO A CA 1
ATOM 1563 C C . PRO A 1 199 ? 1.776 -18.201 18.761 1.00 88.62 199 PRO A C 1
ATOM 1565 O O . PRO A 1 199 ? 1.482 -17.233 19.472 1.00 88.62 199 PRO A O 1
ATOM 1568 N N . TYR A 1 200 ? 0.903 -18.742 17.909 1.00 87.38 200 TYR A N 1
ATOM 1569 C CA . TYR A 1 200 ? -0.451 -18.216 17.749 1.00 87.38 200 TYR A CA 1
ATOM 1570 C C . TYR A 1 200 ? -1.330 -18.498 18.976 1.00 87.38 200 TYR A C 1
ATOM 1572 O O . TYR A 1 200 ? -2.049 -17.610 19.429 1.00 87.38 200 TYR A O 1
ATOM 1580 N N . VAL A 1 201 ? -1.205 -19.702 19.538 1.00 87.00 201 VAL A N 1
ATOM 1581 C CA . VAL A 1 201 ? -1.785 -20.151 20.810 1.00 87.00 201 VAL A CA 1
ATOM 1582 C C . VAL A 1 201 ? -0.787 -21.082 21.503 1.00 87.00 201 VAL A C 1
ATOM 1584 O O . VAL A 1 201 ? 0.057 -21.680 20.832 1.00 87.00 201 VAL A O 1
ATOM 1587 N N . SER A 1 202 ? -0.879 -21.222 22.824 1.00 84.94 202 SER A N 1
ATOM 1588 C CA . SER A 1 202 ? -0.088 -22.195 23.588 1.00 84.94 202 SER A CA 1
ATOM 1589 C C . SER A 1 202 ? -1.008 -23.190 24.280 1.00 84.94 202 SER A C 1
ATOM 1591 O O . SER A 1 202 ? -2.119 -22.837 24.656 1.00 84.94 202 SER A O 1
ATOM 1593 N N . GLY A 1 203 ? -0.559 -24.430 24.466 1.00 79.25 203 GLY A N 1
ATOM 1594 C CA . GLY A 1 203 ? -1.266 -25.390 25.312 1.00 79.25 203 GLY A CA 1
ATOM 1595 C C . GLY A 1 203 ? -1.075 -25.069 26.797 1.00 79.25 203 GLY A C 1
ATOM 1596 O O . GLY A 1 203 ? 0.006 -24.643 27.200 1.00 79.25 203 GLY A O 1
ATOM 1597 N N . ASP A 1 204 ? -2.099 -25.327 27.607 1.00 75.31 204 ASP A N 1
ATOM 1598 C CA . ASP A 1 204 ? -2.124 -25.109 29.064 1.00 75.31 204 ASP A CA 1
ATOM 1599 C C . ASP A 1 204 ? -1.389 -26.216 29.856 1.00 75.31 204 ASP A C 1
ATOM 1601 O O . ASP A 1 204 ? -1.526 -26.352 31.068 1.00 75.31 204 ASP A O 1
ATOM 1605 N N . GLY A 1 205 ? -0.670 -27.117 29.174 1.00 71.12 205 GLY A N 1
ATOM 1606 C CA . GLY A 1 205 ? -0.017 -28.290 29.780 1.00 71.12 205 GLY A CA 1
ATOM 1607 C C . GLY A 1 205 ? -0.975 -29.363 30.332 1.00 71.12 205 GLY A C 1
ATOM 1608 O O . GLY A 1 205 ? -0.556 -30.495 30.546 1.00 71.12 205 GLY A O 1
ATOM 1609 N N . LYS A 1 206 ? -2.265 -29.048 30.503 1.00 74.94 206 LYS A N 1
ATOM 1610 C CA . LYS A 1 206 ? -3.338 -29.938 30.991 1.00 74.94 206 LYS A CA 1
ATOM 1611 C C . LYS A 1 206 ? -4.333 -30.363 29.898 1.00 74.94 206 LYS A C 1
ATOM 1613 O O . LYS A 1 206 ? -5.448 -30.771 30.198 1.00 74.94 206 LYS A O 1
ATOM 1618 N N . GLY A 1 207 ? -3.951 -30.226 28.626 1.00 73.75 207 GLY A N 1
ATOM 1619 C CA . GLY A 1 207 ? -4.807 -30.527 27.469 1.00 73.75 207 GLY A CA 1
ATOM 1620 C C . GLY A 1 207 ? -5.734 -29.386 27.021 1.00 73.75 207 GLY A C 1
ATOM 1621 O O . GLY A 1 207 ? -6.490 -29.567 26.073 1.00 73.75 207 GLY A O 1
ATOM 1622 N N . GLY A 1 208 ? -5.669 -28.212 27.663 1.00 77.50 208 GLY A N 1
ATOM 1623 C CA . GLY A 1 208 ? -6.376 -26.992 27.246 1.00 77.50 208 GLY A CA 1
ATOM 1624 C C . GLY A 1 208 ? -5.546 -26.081 26.331 1.00 77.50 208 GLY A C 1
ATOM 1625 O O . GLY A 1 208 ? -4.341 -26.278 26.181 1.00 77.50 208 GLY A O 1
ATOM 1626 N N . ILE A 1 209 ? -6.185 -25.064 25.741 1.00 80.62 209 ILE A N 1
ATOM 1627 C CA . ILE A 1 209 ? -5.539 -24.013 24.935 1.00 80.62 209 ILE A CA 1
ATOM 1628 C C . ILE A 1 209 ? -5.595 -22.692 25.709 1.00 80.62 209 ILE A C 1
ATOM 1630 O O . ILE A 1 209 ? -6.673 -22.237 26.091 1.00 80.62 209 ILE A O 1
ATOM 1634 N N . THR A 1 210 ? -4.444 -22.055 25.895 1.00 82.75 210 THR A N 1
ATOM 1635 C CA . THR A 1 210 ? -4.290 -20.753 26.544 1.00 82.75 210 THR A CA 1
ATOM 1636 C C . THR A 1 210 ? -4.154 -19.664 25.476 1.00 82.75 210 THR A C 1
ATOM 1638 O O . THR A 1 210 ? -3.194 -19.638 24.702 1.00 82.75 210 THR A O 1
ATOM 1641 N N . TYR A 1 211 ? -5.130 -18.752 25.429 1.00 83.31 211 TYR A N 1
ATOM 1642 C CA . TYR A 1 211 ? -5.197 -17.666 24.437 1.00 83.31 211 TYR A CA 1
ATOM 1643 C C . TYR A 1 211 ? -4.440 -16.396 24.846 1.00 83.31 211 TYR A C 1
ATOM 1645 O O . TYR A 1 211 ? -4.098 -15.591 23.983 1.00 83.31 211 TYR A O 1
ATOM 1653 N N . PHE A 1 212 ? -4.152 -16.232 26.140 1.00 83.19 212 PHE A N 1
ATOM 1654 C CA . PHE A 1 212 ? -3.418 -15.095 26.699 1.00 83.19 212 PHE A CA 1
ATOM 1655 C C . PHE A 1 212 ? -2.109 -15.566 27.322 1.00 83.19 212 PHE A C 1
ATOM 1657 O O . PHE A 1 212 ? -2.098 -16.513 28.108 1.00 83.19 212 PHE A O 1
ATOM 1664 N N . ALA A 1 213 ? -0.999 -14.916 26.976 1.00 82.31 213 ALA A N 1
ATOM 1665 C CA . ALA A 1 213 ? 0.289 -15.261 27.566 1.00 82.31 213 ALA A CA 1
ATOM 1666 C C . ALA A 1 213 ? 0.382 -14.726 29.002 1.00 82.31 213 ALA A C 1
ATOM 1668 O O . ALA A 1 213 ? -0.088 -13.627 29.297 1.00 82.31 213 ALA A O 1
ATOM 1669 N N . GLY A 1 214 ? 1.021 -15.485 29.894 1.00 81.44 214 GLY A N 1
ATOM 1670 C CA . GLY A 1 214 ? 1.311 -15.020 31.248 1.00 81.44 214 GLY A CA 1
ATOM 1671 C C . GLY A 1 214 ? 2.349 -13.893 31.255 1.00 81.44 214 GLY A C 1
ATOM 1672 O O . GLY A 1 214 ? 3.372 -13.974 30.569 1.00 81.44 214 GLY A O 1
ATOM 1673 N N . GLY A 1 215 ? 2.100 -12.866 32.070 1.00 82.31 215 GLY A N 1
ATOM 1674 C CA . GLY A 1 215 ? 2.989 -11.717 32.247 1.00 82.31 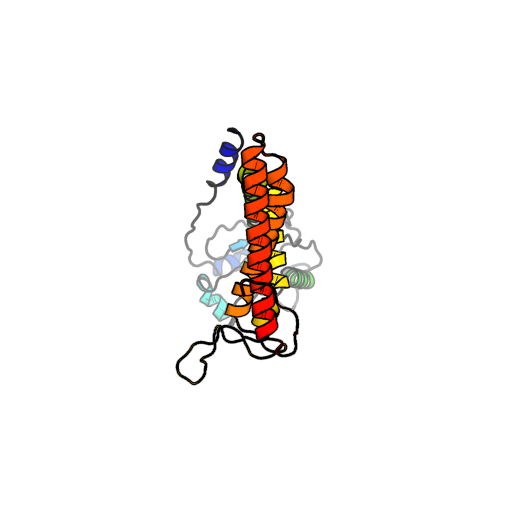215 GLY A CA 1
ATOM 1675 C C . GLY A 1 215 ? 2.910 -10.666 31.131 1.00 82.31 215 GLY A C 1
ATOM 1676 O O . GLY A 1 215 ? 2.355 -10.881 30.057 1.00 82.31 215 GLY A O 1
ATOM 1677 N N . PHE A 1 216 ? 3.487 -9.491 31.394 1.00 83.31 216 PHE A N 1
ATOM 1678 C CA . PHE A 1 216 ? 3.455 -8.349 30.468 1.00 83.31 216 PHE A CA 1
ATOM 1679 C C . PHE A 1 216 ? 4.453 -8.455 29.315 1.00 83.31 216 PHE A C 1
ATOM 1681 O O . PHE A 1 216 ? 4.232 -7.892 28.247 1.00 83.31 216 PHE A O 1
ATOM 1688 N N . SER A 1 217 ? 5.560 -9.165 29.531 1.00 85.00 217 SER A N 1
ATOM 1689 C CA . SER A 1 217 ? 6.655 -9.230 28.564 1.00 85.00 217 SER A CA 1
ATOM 1690 C C . SER A 1 217 ? 6.385 -10.180 27.402 1.00 85.00 217 SER A C 1
ATOM 1692 O O . SER A 1 217 ? 7.085 -10.067 26.397 1.00 85.00 217 SER A O 1
ATOM 1694 N N . ASN A 1 218 ? 5.407 -11.087 27.531 1.00 86.38 218 ASN A N 1
ATOM 1695 C CA . ASN A 1 218 ? 5.052 -12.112 26.549 1.00 86.38 218 ASN A CA 1
ATOM 1696 C C . ASN A 1 218 ? 3.650 -11.867 25.976 1.00 86.38 218 ASN A C 1
ATOM 1698 O O . ASN A 1 218 ? 2.755 -11.365 26.656 1.00 86.38 218 ASN A O 1
ATOM 1702 N N . GLN A 1 219 ? 3.456 -12.236 24.712 1.00 88.94 219 GLN A N 1
ATOM 1703 C CA . GLN A 1 219 ? 2.200 -12.046 23.990 1.00 88.94 219 GLN A CA 1
ATOM 1704 C C . GLN A 1 219 ? 2.012 -13.162 22.962 1.00 88.94 219 GLN A C 1
ATOM 1706 O O . GLN A 1 219 ? 2.993 -13.640 22.391 1.00 88.94 219 GLN A O 1
ATOM 1711 N N . PHE A 1 220 ? 0.764 -13.568 22.726 1.00 90.81 220 PHE A N 1
ATOM 1712 C CA . PHE A 1 220 ? 0.420 -14.532 21.678 1.00 90.81 220 PHE A CA 1
ATOM 1713 C C . PHE A 1 220 ? -0.140 -13.870 20.416 1.00 90.81 220 PHE A C 1
ATOM 1715 O O . PHE A 1 220 ? -0.633 -12.736 20.427 1.00 90.81 220 PHE A O 1
ATOM 1722 N N . GLY A 1 221 ? -0.101 -14.623 19.313 1.00 88.75 221 GLY A N 1
ATOM 1723 C CA . GLY A 1 221 ? -0.732 -14.242 18.048 1.00 88.75 221 GLY A CA 1
ATOM 1724 C C . GLY A 1 221 ? -2.217 -13.923 18.212 1.00 88.75 221 GLY A C 1
ATOM 1725 O O . GLY A 1 221 ? -2.653 -12.816 17.891 1.00 88.75 221 GLY A O 1
ATOM 1726 N N . MET A 1 222 ? -2.973 -14.866 18.778 1.00 90.31 222 MET A N 1
ATOM 1727 C CA . MET A 1 222 ? -4.411 -14.709 19.008 1.00 90.31 222 MET A CA 1
ATOM 1728 C C . MET A 1 222 ? -4.722 -13.536 19.944 1.00 90.31 222 MET A C 1
ATOM 1730 O O . MET A 1 222 ? -5.658 -12.778 19.701 1.00 90.31 222 MET A O 1
ATOM 1734 N N . GLU A 1 223 ? -3.899 -13.333 20.974 1.00 90.69 223 GLU A N 1
ATOM 1735 C CA . GLU A 1 223 ? -4.079 -12.242 21.929 1.00 90.69 223 GLU A CA 1
ATOM 1736 C C . GLU A 1 223 ? -4.121 -10.868 21.237 1.00 90.69 223 GLU A C 1
ATOM 1738 O O . GLU A 1 223 ? -5.026 -10.078 21.501 1.00 90.69 223 GLU A O 1
ATOM 1743 N N . THR A 1 224 ? -3.203 -10.592 20.299 1.00 91.56 224 THR A N 1
ATOM 1744 C CA . THR A 1 224 ? -3.229 -9.320 19.546 1.00 91.56 224 THR A CA 1
ATOM 1745 C C . THR A 1 224 ? -4.516 -9.125 18.750 1.00 91.56 224 THR A C 1
ATOM 1747 O O . THR A 1 224 ? -5.019 -8.008 18.671 1.00 91.56 224 THR A O 1
ATOM 1750 N N . GLN A 1 225 ? -5.072 -10.197 18.182 1.00 91.75 225 GLN A N 1
ATOM 1751 C CA . GLN A 1 225 ? -6.293 -10.129 17.380 1.00 91.75 225 GLN A CA 1
ATOM 1752 C C . GLN A 1 225 ? -7.516 -9.860 18.257 1.00 91.75 225 GLN A C 1
ATOM 1754 O O . GLN A 1 225 ? -8.350 -9.026 17.902 1.00 91.75 225 GLN A O 1
ATOM 1759 N N . ILE A 1 226 ? -7.586 -10.502 19.427 1.00 91.88 226 ILE A N 1
ATOM 1760 C CA . ILE A 1 226 ? -8.645 -10.256 20.410 1.00 91.88 226 ILE A CA 1
ATOM 1761 C C . ILE A 1 226 ? -8.581 -8.801 20.892 1.00 91.88 226 ILE A C 1
ATOM 1763 O O . ILE A 1 226 ? -9.590 -8.099 20.849 1.00 91.88 226 ILE A O 1
ATOM 1767 N N . VAL A 1 227 ? -7.399 -8.305 21.276 1.00 92.88 227 VAL A N 1
ATOM 1768 C CA . VAL A 1 227 ? -7.227 -6.913 21.731 1.00 92.88 227 VAL A CA 1
ATOM 1769 C C . VAL A 1 227 ? -7.560 -5.912 20.618 1.00 92.88 227 VAL A C 1
ATOM 1771 O O . VAL A 1 227 ? -8.266 -4.934 20.866 1.00 92.88 227 VAL A O 1
ATOM 1774 N N . ALA A 1 228 ? -7.133 -6.172 19.378 1.00 92.25 228 ALA A N 1
ATOM 1775 C CA . ALA A 1 228 ? -7.483 -5.340 18.226 1.00 92.25 228 ALA A CA 1
ATOM 1776 C C . ALA A 1 228 ? -9.001 -5.286 17.986 1.00 92.25 228 ALA A C 1
ATOM 1778 O O . ALA A 1 228 ? -9.534 -4.213 17.698 1.00 92.25 228 ALA A O 1
ATOM 1779 N N . ALA A 1 229 ? -9.706 -6.411 18.138 1.00 92.62 229 ALA A N 1
ATOM 1780 C CA . ALA A 1 229 ? -11.160 -6.467 18.012 1.00 92.62 229 ALA A CA 1
ATOM 1781 C C . ALA A 1 229 ? -11.866 -5.677 19.128 1.00 92.62 229 ALA A C 1
ATOM 1783 O O . ALA A 1 229 ? -12.803 -4.931 18.840 1.00 92.62 229 ALA A O 1
ATOM 1784 N N . ILE A 1 230 ? -11.387 -5.773 20.375 1.00 93.94 230 ILE A N 1
ATOM 1785 C CA . ILE A 1 230 ? -11.916 -4.991 21.505 1.00 93.94 230 ILE A CA 1
ATOM 1786 C C . ILE A 1 230 ? -11.740 -3.489 21.248 1.00 93.94 230 ILE A C 1
ATOM 1788 O O . ILE A 1 230 ? -12.705 -2.730 21.351 1.00 93.94 230 ILE A O 1
ATOM 1792 N N . TYR A 1 231 ? -10.536 -3.051 20.865 1.00 94.12 231 TYR A N 1
ATOM 1793 C CA . TYR A 1 231 ? -10.268 -1.646 20.539 1.00 94.12 231 TYR A CA 1
ATOM 1794 C C . TYR A 1 231 ? -11.079 -1.162 19.337 1.00 94.12 231 TYR A C 1
ATOM 1796 O O . TYR A 1 231 ? -11.600 -0.046 19.360 1.00 94.12 231 TYR A O 1
ATOM 1804 N N . GLY A 1 232 ? -11.237 -2.003 18.313 1.00 93.38 232 GLY A N 1
ATOM 1805 C CA . GLY A 1 232 ? -12.066 -1.702 17.151 1.00 93.38 232 GLY A CA 1
ATOM 1806 C C . GLY A 1 232 ? -13.530 -1.497 17.529 1.00 93.38 232 GLY A C 1
ATOM 1807 O O . GLY A 1 232 ? -14.128 -0.499 17.129 1.00 93.38 232 GLY A O 1
ATOM 1808 N N . LEU A 1 233 ? -14.090 -2.386 18.352 1.00 94.38 233 LEU A N 1
ATOM 1809 C CA . LEU A 1 233 ? -15.476 -2.293 18.805 1.00 94.38 233 LEU A CA 1
ATOM 1810 C C . LEU A 1 233 ? -15.705 -1.080 19.719 1.00 94.38 233 LEU A C 1
ATOM 1812 O O . LEU A 1 233 ? -16.681 -0.358 19.526 1.00 94.38 233 LEU A O 1
ATOM 1816 N N . LEU A 1 234 ? -14.792 -0.805 20.658 1.00 94.31 234 LEU A N 1
ATOM 1817 C CA . LEU A 1 234 ? -14.851 0.383 21.522 1.00 94.31 234 LEU A CA 1
ATOM 1818 C C . LEU A 1 234 ? -14.752 1.685 20.714 1.00 94.31 234 LEU A C 1
ATOM 1820 O O . LEU A 1 234 ? -15.544 2.610 20.921 1.00 94.31 234 LEU A O 1
ATOM 1824 N N . SER A 1 235 ? -13.815 1.754 19.766 1.00 93.06 235 SER A N 1
ATOM 1825 C CA . SER A 1 235 ? -13.663 2.906 18.874 1.00 93.06 235 SER A CA 1
ATOM 1826 C C . SER A 1 235 ? -14.915 3.108 18.022 1.00 93.06 235 SER A C 1
ATOM 1828 O O . SER A 1 235 ? -15.461 4.211 17.976 1.00 93.06 235 SER A O 1
ATOM 1830 N N . PHE A 1 236 ? -15.431 2.036 17.416 1.00 92.25 236 PHE A N 1
ATOM 1831 C CA . PHE A 1 236 ? -16.638 2.087 16.601 1.00 92.25 236 PHE A CA 1
ATOM 1832 C C . PHE A 1 236 ? -17.862 2.530 17.406 1.00 92.25 236 PHE A C 1
ATOM 1834 O O . PHE A 1 236 ? -18.584 3.419 16.959 1.00 92.25 236 PHE A O 1
ATOM 1841 N N . ALA A 1 237 ? -18.065 1.976 18.603 1.00 94.19 237 ALA A N 1
ATOM 1842 C CA . ALA A 1 237 ? -19.158 2.365 19.489 1.00 94.19 237 ALA A CA 1
ATOM 1843 C C . ALA A 1 237 ? -19.074 3.849 19.879 1.00 94.19 237 ALA A C 1
ATOM 1845 O O . ALA A 1 237 ? -20.075 4.564 19.827 1.00 94.19 237 ALA A O 1
ATOM 1846 N N . THR A 1 238 ? -17.869 4.343 20.177 1.00 93.38 238 THR A N 1
ATOM 1847 C CA . THR A 1 238 ? -17.633 5.758 20.504 1.00 93.38 238 THR A CA 1
ATOM 1848 C C . THR A 1 238 ? -17.913 6.670 19.305 1.00 93.38 238 THR A C 1
ATOM 1850 O O . THR A 1 238 ? -18.589 7.690 19.438 1.00 93.38 238 THR A O 1
ATOM 1853 N N . ILE A 1 239 ? -17.450 6.295 18.108 1.00 92.38 239 ILE A N 1
ATOM 1854 C CA . ILE A 1 239 ? -17.700 7.043 16.866 1.00 92.38 239 ILE A CA 1
ATOM 1855 C C . ILE A 1 239 ? -19.196 7.041 16.519 1.00 92.38 239 ILE A C 1
ATOM 1857 O O . ILE A 1 239 ? -19.736 8.074 16.118 1.00 92.38 239 ILE A O 1
ATOM 1861 N N . ALA A 1 240 ? -19.882 5.906 16.675 1.00 91.62 240 ALA A N 1
ATOM 1862 C CA . ALA A 1 240 ? -21.318 5.795 16.444 1.00 91.62 240 ALA A CA 1
ATOM 1863 C C . ALA A 1 240 ? -22.101 6.697 17.409 1.00 91.62 240 ALA A C 1
ATOM 1865 O O . ALA A 1 240 ? -22.960 7.465 16.966 1.00 91.62 240 ALA A O 1
ATOM 1866 N N . LEU A 1 241 ? -21.751 6.682 18.696 1.00 93.44 241 LEU A N 1
ATOM 1867 C CA . LEU A 1 241 ? -22.370 7.533 19.708 1.00 93.44 241 LEU A CA 1
ATOM 1868 C C . LEU A 1 241 ? -22.129 9.028 19.441 1.00 93.44 241 LEU A C 1
ATOM 1870 O O . LEU A 1 241 ? -23.053 9.825 19.570 1.00 93.44 241 LEU A O 1
ATOM 1874 N N . ALA A 1 242 ? -20.927 9.409 19.004 1.00 93.00 242 ALA A N 1
ATOM 1875 C CA . ALA A 1 242 ? -20.580 10.808 18.752 1.00 93.00 242 ALA A CA 1
ATOM 1876 C C . ALA A 1 242 ? -21.123 11.355 17.419 1.00 93.00 242 ALA A C 1
ATOM 1878 O O . ALA A 1 242 ? -21.490 12.524 17.332 1.00 93.00 242 ALA A O 1
ATOM 1879 N N . LEU A 1 243 ? -21.156 10.541 16.356 1.00 90.94 243 LEU A N 1
ATOM 1880 C CA . LEU A 1 243 ? -21.449 11.019 14.997 1.00 90.94 243 LEU A CA 1
ATOM 1881 C C . LEU A 1 243 ? -22.784 10.531 14.430 1.00 90.94 243 LEU A C 1
ATOM 1883 O O . LEU A 1 243 ? -23.358 11.216 13.580 1.00 90.94 243 LEU A O 1
ATOM 1887 N N . LYS A 1 244 ? -23.262 9.341 14.807 1.00 89.00 244 LYS A N 1
ATOM 1888 C CA . LYS A 1 244 ? -24.486 8.752 14.233 1.00 89.00 244 LYS A CA 1
ATOM 1889 C C . LYS A 1 244 ? -25.709 9.028 15.097 1.00 89.00 244 LYS A C 1
ATOM 1891 O O . LYS A 1 244 ? -26.728 9.440 14.555 1.00 89.00 244 LYS A O 1
ATOM 1896 N N . VAL A 1 245 ? -25.599 8.850 16.411 1.00 91.81 245 VAL A N 1
ATOM 1897 C CA . VAL A 1 245 ? -26.730 9.008 17.340 1.00 91.81 245 VAL A CA 1
ATOM 1898 C C . VAL A 1 245 ? -27.324 10.429 17.345 1.00 91.81 245 VAL A C 1
ATOM 1900 O O . VAL A 1 245 ? -28.545 10.533 17.256 1.00 91.81 245 VAL A O 1
ATOM 1903 N N . PRO A 1 246 ? -26.542 11.530 17.322 1.00 92.06 246 PRO A N 1
ATOM 1904 C CA . PRO A 1 246 ? -27.108 12.886 17.314 1.00 92.06 246 PRO A CA 1
ATOM 1905 C C . PRO A 1 246 ? -27.836 13.259 16.016 1.00 92.06 246 PRO A C 1
ATOM 1907 O O . PRO A 1 246 ? -28.504 14.285 15.962 1.00 92.06 246 PRO A O 1
ATOM 1910 N N . ARG A 1 247 ? -27.672 12.466 14.949 1.00 89.88 247 ARG A N 1
ATOM 1911 C CA . ARG A 1 247 ? -28.295 12.702 13.637 1.00 89.88 247 ARG A CA 1
ATOM 1912 C C . ARG A 1 247 ? -29.617 11.947 13.454 1.00 89.88 247 ARG A C 1
ATOM 1914 O O . ARG A 1 247 ? -30.184 11.995 12.366 1.00 89.88 247 ARG A O 1
ATOM 1921 N N . MET A 1 248 ? -30.081 11.214 14.466 1.00 90.88 248 MET A N 1
ATOM 1922 C CA . MET A 1 248 ? -31.358 10.499 14.418 1.00 90.88 248 MET A CA 1
ATOM 1923 C C . MET A 1 248 ? -32.517 11.487 14.592 1.00 90.88 248 MET A C 1
ATOM 1925 O O . MET A 1 248 ? -32.514 12.269 15.533 1.00 90.88 248 MET A O 1
ATOM 1929 N N . ALA A 1 249 ? -33.496 11.454 13.683 1.00 89.62 249 ALA A N 1
ATOM 1930 C CA . ALA A 1 249 ? -34.639 12.371 13.717 1.00 89.62 249 ALA A CA 1
ATOM 1931 C C . ALA A 1 249 ? -35.638 12.036 14.841 1.00 89.62 249 ALA A C 1
ATOM 1933 O O . ALA A 1 249 ? -36.240 12.940 15.414 1.00 89.62 249 ALA A O 1
ATOM 1934 N N . ASP A 1 250 ? -35.792 10.749 15.170 1.00 94.69 250 ASP A N 1
ATOM 1935 C CA . ASP A 1 250 ? -36.757 10.276 16.163 1.00 94.69 250 ASP A CA 1
ATOM 1936 C C . ASP A 1 250 ? -36.181 10.307 17.592 1.00 94.69 250 ASP A C 1
ATOM 1938 O O . ASP A 1 250 ? -35.258 9.538 17.894 1.00 94.69 250 ASP A O 1
ATOM 1942 N N . PRO A 1 251 ? -36.768 11.081 18.530 1.00 92.94 251 PRO A N 1
ATOM 1943 C CA . PRO A 1 251 ? -36.241 11.208 19.892 1.00 92.94 251 PRO A CA 1
ATOM 1944 C C . PRO A 1 251 ? -36.210 9.887 20.674 1.00 92.94 251 PRO A C 1
ATOM 1946 O O . PRO A 1 251 ? -35.268 9.621 21.419 1.00 92.94 251 PRO A O 1
ATOM 1949 N N . LYS A 1 252 ? -37.218 9.021 20.485 1.00 92.94 252 LYS A N 1
ATOM 1950 C CA . LYS A 1 252 ? -37.276 7.706 21.149 1.00 92.94 252 LYS A CA 1
ATOM 1951 C C . LYS A 1 252 ? -36.183 6.765 20.638 1.00 92.94 252 LYS A C 1
ATOM 1953 O O . LYS A 1 252 ? -35.513 6.116 21.437 1.00 92.94 252 LYS A O 1
ATOM 1958 N N . SER A 1 253 ? -35.970 6.720 19.319 1.00 90.19 253 SER A N 1
ATOM 1959 C CA . SER A 1 253 ? -34.902 5.908 18.722 1.00 90.19 253 SER A CA 1
ATOM 1960 C C . SER A 1 253 ? -33.522 6.420 19.132 1.00 90.19 253 SER A C 1
ATOM 1962 O O . SER A 1 253 ? -32.628 5.617 19.388 1.00 90.19 253 SER A O 1
ATOM 1964 N N . GLN A 1 254 ? -33.351 7.741 19.239 1.00 92.75 254 GLN A N 1
ATOM 1965 C CA . GLN A 1 254 ? -32.112 8.349 19.713 1.00 92.75 254 GLN A CA 1
ATOM 1966 C C . GLN A 1 254 ? -31.802 7.943 21.159 1.00 92.75 254 GLN A C 1
ATOM 1968 O O . GLN A 1 254 ? -30.686 7.509 21.434 1.00 92.75 254 GLN A O 1
ATOM 1973 N N . GLN A 1 255 ? -32.776 8.026 22.074 1.00 92.62 255 GLN A N 1
ATOM 1974 C CA . GLN A 1 255 ? -32.594 7.610 23.471 1.00 92.62 255 GLN A CA 1
ATOM 1975 C C . GLN A 1 255 ? -32.197 6.134 23.579 1.00 92.62 255 GLN A C 1
ATOM 1977 O O . GLN A 1 255 ? -31.210 5.810 24.238 1.00 92.62 255 GLN A O 1
ATOM 1982 N N . VAL A 1 256 ? -32.920 5.246 22.889 1.00 94.31 256 VAL A N 1
ATOM 1983 C CA . VAL A 1 256 ? -32.610 3.808 22.876 1.00 94.31 256 VAL A CA 1
ATOM 1984 C C . VAL A 1 256 ? -31.212 3.557 22.308 1.00 94.31 256 VAL A C 1
ATOM 1986 O O . VAL A 1 256 ? -30.445 2.791 22.890 1.00 94.31 256 VAL A O 1
ATOM 1989 N N . ALA A 1 257 ? -30.833 4.243 21.227 1.00 92.94 257 ALA A N 1
ATOM 1990 C CA . ALA A 1 257 ? -29.500 4.121 20.652 1.00 92.94 257 ALA A CA 1
ATOM 1991 C C . ALA A 1 257 ? -28.397 4.580 21.622 1.00 92.94 257 ALA A C 1
ATOM 1993 O O . ALA A 1 257 ? -27.381 3.895 21.724 1.00 92.94 257 ALA A O 1
ATOM 1994 N N . VAL A 1 258 ? -28.587 5.684 22.362 1.00 95.12 258 VAL A N 1
ATOM 1995 C CA . VAL A 1 258 ? -27.637 6.118 23.407 1.00 95.12 258 VAL A CA 1
ATOM 1996 C C . VAL A 1 258 ? -27.450 5.015 24.445 1.00 95.12 258 VAL A C 1
ATOM 1998 O O . VAL A 1 258 ? -26.312 4.641 24.722 1.00 95.12 258 VAL A O 1
ATOM 2001 N N . PHE A 1 259 ? -28.540 4.463 24.986 1.00 95.12 259 PHE A N 1
ATOM 2002 C CA . PHE A 1 259 ? -28.451 3.402 25.992 1.00 95.12 259 PHE A CA 1
ATOM 2003 C C . PHE A 1 259 ? -27.727 2.165 25.459 1.00 95.12 259 PHE A C 1
ATOM 2005 O O . PHE A 1 259 ? -26.813 1.680 26.118 1.00 95.12 259 PHE A O 1
ATOM 2012 N N . ILE A 1 260 ? -28.061 1.707 24.248 1.00 94.75 260 ILE A N 1
ATOM 2013 C CA . ILE A 1 260 ? -27.407 0.548 23.625 1.00 94.75 260 ILE A CA 1
ATOM 2014 C C . ILE A 1 260 ? -25.901 0.787 23.471 1.00 94.75 260 ILE A C 1
ATOM 2016 O O . ILE A 1 260 ? -25.103 -0.039 23.912 1.00 94.75 260 ILE A O 1
ATOM 2020 N N . TRP A 1 261 ? -25.489 1.914 22.881 1.00 95.19 261 TRP A N 1
ATOM 2021 C CA . TRP A 1 261 ? -24.067 2.193 22.661 1.00 95.19 261 TRP A CA 1
ATOM 2022 C C . TRP A 1 261 ? -23.302 2.398 23.972 1.00 95.19 261 TRP A C 1
ATOM 2024 O O . TRP A 1 261 ? -22.185 1.898 24.095 1.00 95.19 261 TRP A O 1
ATOM 2034 N N . CYS A 1 262 ? -23.902 3.045 24.974 1.00 94.50 262 CYS A N 1
ATOM 2035 C CA . CYS A 1 262 ? -23.315 3.161 26.311 1.00 94.50 262 CYS A CA 1
ATOM 2036 C C . CYS A 1 262 ? -23.154 1.793 26.990 1.00 94.50 262 CYS A C 1
ATOM 2038 O O . CYS A 1 262 ? -22.099 1.523 27.564 1.00 94.50 262 CYS A O 1
ATOM 2040 N N . SER A 1 263 ? -24.151 0.908 26.892 1.00 94.00 263 SER A N 1
ATOM 2041 C CA . SER A 1 263 ? -24.065 -0.457 27.423 1.00 94.00 263 SER A CA 1
ATOM 2042 C C . SER A 1 263 ? -22.980 -1.280 26.727 1.00 94.00 263 SER A C 1
ATOM 2044 O O . SER A 1 263 ? -22.233 -1.984 27.402 1.00 94.00 263 SER A O 1
ATOM 2046 N N . VAL A 1 264 ? -22.843 -1.160 25.401 1.00 94.94 264 VAL A N 1
ATOM 2047 C CA . 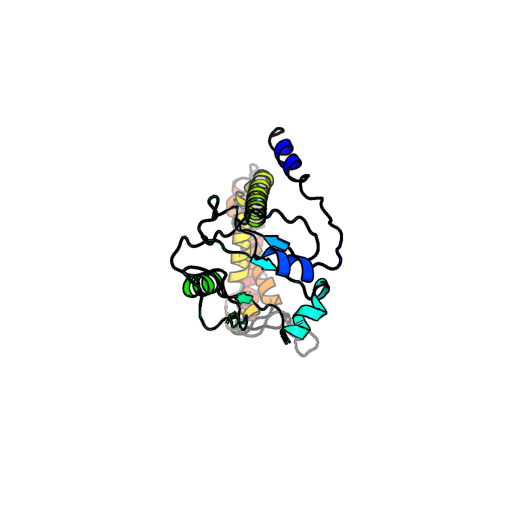VAL A 1 264 ? -21.764 -1.817 24.642 1.00 94.94 264 VAL A CA 1
ATOM 2048 C C . VAL A 1 264 ? -20.394 -1.301 25.082 1.00 94.94 264 VAL A C 1
ATOM 2050 O O . VAL A 1 264 ? -19.498 -2.106 25.323 1.00 94.94 264 VAL A O 1
ATOM 2053 N N . ILE A 1 265 ? -20.227 0.018 25.234 1.00 94.94 265 ILE A N 1
ATOM 2054 C CA . ILE A 1 265 ? -18.968 0.611 25.712 1.00 94.94 265 ILE A CA 1
ATOM 2055 C C . ILE A 1 265 ? -18.630 0.089 27.111 1.00 94.94 265 ILE A C 1
ATOM 2057 O O . ILE A 1 265 ? -17.511 -0.369 27.329 1.00 94.94 265 ILE A O 1
ATOM 2061 N N . LEU A 1 266 ? -19.591 0.108 28.038 1.00 94.56 266 LEU A N 1
ATOM 2062 C CA . LEU A 1 266 ? -19.384 -0.354 29.411 1.00 94.56 266 LEU A CA 1
ATOM 2063 C C . LEU A 1 266 ? -19.030 -1.845 29.456 1.00 94.56 266 LEU A C 1
ATOM 2065 O O . LEU A 1 266 ? -18.049 -2.217 30.098 1.00 94.56 266 LEU A O 1
ATOM 2069 N N . GLY A 1 267 ? -19.776 -2.688 28.738 1.00 94.62 267 GLY A N 1
ATOM 2070 C CA . GLY A 1 267 ? -19.531 -4.130 28.689 1.00 94.62 267 GLY A CA 1
ATOM 2071 C C . GLY A 1 267 ? -18.175 -4.479 28.072 1.00 94.62 267 GLY A C 1
ATOM 2072 O O . GLY A 1 267 ? -17.429 -5.284 28.629 1.00 94.62 267 GLY A O 1
ATOM 2073 N N . MET A 1 268 ? -17.806 -3.832 26.964 1.00 94.62 268 MET A N 1
ATOM 2074 C CA . MET A 1 268 ? -16.517 -4.079 26.311 1.00 94.62 268 MET A CA 1
ATOM 2075 C C . MET A 1 268 ? -15.333 -3.525 27.098 1.00 94.62 268 MET A C 1
ATOM 2077 O O . MET A 1 268 ? -14.264 -4.134 27.099 1.00 94.62 268 MET A O 1
ATOM 2081 N N . TYR A 1 269 ? -15.508 -2.397 27.786 1.00 93.81 269 TYR A N 1
ATOM 2082 C CA . TYR A 1 269 ? -14.481 -1.845 28.664 1.00 93.81 269 TYR A CA 1
ATOM 2083 C C . TYR A 1 269 ? -14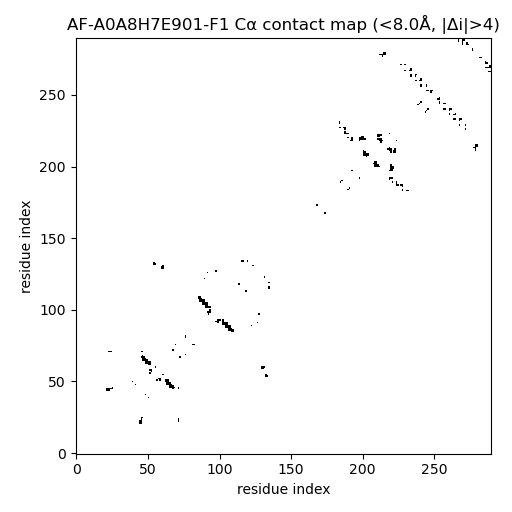.282 -2.711 29.916 1.00 93.81 269 TYR A C 1
ATOM 2085 O O . TYR A 1 269 ? -13.144 -2.967 30.304 1.00 93.81 269 TYR A O 1
ATOM 2093 N N . SER A 1 270 ? -15.367 -3.237 30.496 1.00 93.62 270 SER A N 1
ATOM 2094 C CA . SER A 1 270 ? -15.308 -4.254 31.556 1.00 93.62 270 SER A CA 1
ATOM 2095 C C . SER A 1 270 ? -14.527 -5.491 31.092 1.00 93.62 270 SER A C 1
ATOM 2097 O O . SER A 1 270 ? -13.585 -5.913 31.764 1.00 93.62 270 SER A O 1
ATOM 2099 N N . PHE A 1 271 ? -14.819 -6.003 29.891 1.00 92.69 271 PHE A N 1
ATOM 2100 C CA . PHE A 1 271 ? -14.090 -7.138 29.322 1.00 92.69 271 PHE A CA 1
ATOM 2101 C C . PHE A 1 271 ? -12.596 -6.842 29.102 1.00 92.69 271 PHE A C 1
ATOM 2103 O O . PHE A 1 271 ? -11.745 -7.652 29.471 1.00 92.69 271 PHE A O 1
ATOM 2110 N N . LEU A 1 272 ? -12.257 -5.663 28.564 1.00 92.56 272 LEU A N 1
ATOM 2111 C CA . LEU A 1 272 ? -10.866 -5.220 28.407 1.00 92.56 272 LEU A CA 1
ATOM 2112 C C . LEU A 1 272 ? -10.119 -5.224 29.749 1.00 92.56 272 LEU A C 1
ATOM 2114 O O . LEU A 1 272 ? -8.980 -5.686 29.833 1.00 92.56 272 LEU A O 1
ATOM 2118 N N . LEU A 1 273 ? -10.767 -4.719 30.797 1.00 91.00 273 LEU A N 1
ATOM 2119 C CA . LEU A 1 273 ? -10.198 -4.638 32.134 1.00 91.00 273 LEU A CA 1
ATOM 2120 C C . LEU A 1 273 ? -10.010 -6.033 32.756 1.00 91.00 273 LEU A C 1
ATOM 2122 O O . LEU A 1 273 ? -8.989 -6.282 33.393 1.00 91.00 273 LEU A O 1
ATOM 2126 N N . SER A 1 274 ? -10.931 -6.968 32.510 1.00 89.56 274 SER A N 1
ATOM 2127 C CA . SER A 1 274 ? -10.813 -8.374 32.932 1.00 89.56 274 SER A CA 1
ATOM 2128 C C . SER A 1 274 ? -9.621 -9.087 32.262 1.00 89.56 274 SER A C 1
ATOM 2130 O O . SER A 1 274 ? -8.805 -9.735 32.929 1.00 89.56 274 SER A O 1
ATOM 2132 N N . VAL A 1 275 ? -9.421 -8.869 30.955 1.00 89.25 275 VAL A N 1
ATOM 2133 C CA . VAL A 1 275 ? -8.228 -9.344 30.224 1.00 89.25 275 VAL A CA 1
ATOM 2134 C C . VAL A 1 275 ? -6.946 -8.737 30.803 1.00 89.25 275 VAL A C 1
ATOM 2136 O O . VAL A 1 275 ? -5.971 -9.450 31.051 1.00 89.25 275 VAL A O 1
ATOM 2139 N N . PHE A 1 276 ? -6.946 -7.430 31.077 1.00 89.19 276 PHE A N 1
ATOM 2140 C CA . PHE A 1 276 ? -5.798 -6.750 31.676 1.00 89.19 276 PHE A CA 1
ATOM 2141 C C . PHE A 1 276 ? -5.451 -7.308 33.067 1.00 89.19 276 PHE A C 1
ATOM 2143 O O . PHE A 1 276 ? -4.277 -7.539 33.362 1.00 89.19 276 PHE A O 1
ATOM 2150 N N . ARG A 1 277 ? -6.458 -7.605 33.897 1.00 88.62 277 ARG A N 1
ATOM 2151 C CA . ARG A 1 277 ? -6.286 -8.242 35.215 1.00 88.62 277 ARG A CA 1
ATOM 2152 C C . ARG A 1 277 ? -5.689 -9.638 35.125 1.00 88.62 277 ARG A C 1
ATOM 2154 O O . ARG A 1 277 ? -4.851 -9.987 35.945 1.00 88.62 277 ARG A O 1
ATOM 2161 N N . THR A 1 278 ? -6.057 -10.409 34.105 1.00 84.12 278 THR A N 1
ATOM 2162 C CA . THR A 1 278 ? -5.483 -11.747 33.887 1.00 84.12 278 THR A CA 1
ATOM 2163 C C . THR A 1 278 ? -3.974 -11.672 33.620 1.00 84.12 278 THR A C 1
ATOM 2165 O O . THR A 1 278 ? -3.219 -12.546 34.043 1.00 84.12 278 THR A O 1
ATOM 2168 N N . LYS A 1 279 ? -3.501 -10.597 32.973 1.00 86.50 279 LYS A N 1
ATOM 2169 C CA . LYS A 1 279 ? -2.062 -10.330 32.814 1.00 86.50 279 LYS A CA 1
ATOM 2170 C C . LYS A 1 279 ? -1.415 -9.692 34.040 1.00 86.50 279 LYS A C 1
ATOM 2172 O O . LYS A 1 279 ? -0.228 -9.911 34.286 1.00 86.50 279 LYS A O 1
ATOM 2177 N N . SER A 1 280 ? -2.178 -8.908 34.796 1.00 83.19 280 SER A N 1
ATOM 2178 C CA . SER A 1 280 ? -1.735 -8.181 35.981 1.00 83.19 280 SER A CA 1
ATOM 2179 C C . SER A 1 280 ? -2.483 -8.642 37.226 1.00 83.19 280 SER A C 1
ATOM 2181 O O . SER A 1 280 ? -3.427 -7.996 37.680 1.00 83.19 280 SER A O 1
ATOM 2183 N N . ASN A 1 281 ? -2.012 -9.734 37.831 1.00 77.19 281 ASN A N 1
ATOM 2184 C CA . ASN A 1 281 ? -2.620 -10.286 39.049 1.00 77.19 281 ASN A CA 1
ATOM 2185 C C . ASN A 1 281 ? -2.669 -9.292 40.229 1.00 77.19 281 ASN A C 1
ATOM 2187 O O . ASN A 1 281 ? -3.414 -9.508 41.177 1.00 77.19 281 ASN A O 1
ATOM 2191 N N . GLY A 1 282 ? -1.888 -8.206 40.186 1.00 82.00 282 GLY A N 1
ATOM 2192 C CA . GLY A 1 282 ? -1.890 -7.147 41.199 1.00 82.00 282 GLY A CA 1
ATOM 2193 C C . GLY A 1 282 ? -2.895 -6.013 40.962 1.00 82.00 282 GLY A C 1
ATOM 2194 O O . GLY A 1 282 ? -2.920 -5.080 41.760 1.00 82.00 282 GLY A O 1
ATOM 2195 N N . TYR A 1 283 ? -3.691 -6.033 39.885 1.00 87.00 283 TYR A N 1
ATOM 2196 C CA . TYR A 1 283 ? -4.608 -4.932 39.570 1.00 87.00 283 TYR A CA 1
ATOM 2197 C C . TYR A 1 283 ? -5.912 -5.009 40.399 1.00 87.00 283 TYR A C 1
ATOM 2199 O O . TYR A 1 283 ? -6.673 -5.973 40.250 1.00 87.00 283 TYR A O 1
ATOM 2207 N N . PRO A 1 284 ? -6.204 -4.008 41.259 1.00 86.56 284 PRO A N 1
ATOM 2208 C CA . PRO A 1 284 ? -7.254 -4.115 42.277 1.00 86.56 284 PRO A CA 1
ATOM 2209 C C . PRO A 1 284 ? -8.657 -3.723 41.791 1.00 86.56 284 PRO A C 1
ATOM 2211 O O . PRO A 1 284 ? -9.645 -4.085 42.426 1.00 86.56 284 PRO A O 1
ATOM 2214 N N . PHE A 1 285 ? -8.772 -2.976 40.691 1.00 88.19 285 PHE A N 1
ATOM 2215 C CA . PHE A 1 285 ? -10.060 -2.478 40.206 1.00 88.19 285 PHE A CA 1
ATOM 2216 C C . PHE A 1 285 ? -10.720 -3.477 39.258 1.00 88.19 285 PHE A C 1
ATOM 2218 O O . PHE A 1 285 ? -10.039 -4.137 38.475 1.00 88.19 285 PHE A O 1
ATOM 2225 N N . TRP A 1 286 ? -12.048 -3.571 39.312 1.00 84.31 286 TRP A N 1
ATOM 2226 C CA . TRP A 1 286 ? -12.856 -4.375 38.398 1.00 84.31 286 TRP A CA 1
ATOM 2227 C C . TRP A 1 286 ? -14.177 -3.673 38.099 1.00 84.31 286 TRP A C 1
ATOM 2229 O O . TRP A 1 286 ? -14.613 -2.808 38.861 1.00 84.31 286 TRP A O 1
ATOM 2239 N N . LEU A 1 287 ? -14.789 -4.017 36.971 1.00 85.94 287 LEU A N 1
ATOM 2240 C CA . LEU A 1 287 ? -16.074 -3.471 36.556 1.00 85.94 287 LEU A CA 1
ATOM 2241 C C . LEU A 1 287 ? -16.970 -4.633 36.136 1.00 85.94 287 LEU A C 1
ATOM 2243 O O . LEU A 1 287 ? -16.556 -5.377 35.254 1.00 85.94 287 LEU A O 1
ATOM 2247 N N . PRO A 1 288 ? -18.186 -4.782 36.687 1.00 79.62 288 PRO A N 1
ATOM 2248 C CA . PRO A 1 288 ? -19.124 -5.806 36.234 1.00 79.62 288 PRO A CA 1
ATOM 2249 C C . PRO A 1 288 ? -19.484 -5.597 34.750 1.00 79.62 288 PRO A C 1
ATOM 2251 O O . PRO A 1 288 ? -19.518 -4.449 34.295 1.00 79.62 288 PRO A O 1
ATOM 2254 N N . PRO A 1 289 ? -19.780 -6.659 33.976 1.00 74.25 289 PRO A N 1
ATOM 2255 C CA . PRO A 1 289 ? -20.085 -8.031 34.406 1.00 74.25 289 PRO A CA 1
ATOM 2256 C C . PRO A 1 289 ? -18.894 -9.014 34.477 1.00 74.25 289 PRO A C 1
ATOM 2258 O O . PRO A 1 289 ? -19.132 -10.177 34.802 1.00 74.25 289 PRO A O 1
ATOM 2261 N N . PHE A 1 290 ? -17.658 -8.586 34.179 1.00 66.88 290 PHE A N 1
ATOM 2262 C CA . PHE A 1 290 ? -16.461 -9.448 34.083 1.00 66.88 290 PHE A CA 1
ATOM 2263 C C . PHE A 1 290 ? -15.312 -9.086 35.040 1.00 66.88 290 PHE A C 1
ATOM 2265 O O . PHE A 1 290 ? -15.310 -7.980 35.625 1.00 66.88 290 PHE A O 1
#

Radius of gyration: 42.97 Å; Cα contacts (8 Å, |Δi|>4): 206; chains: 1; bounding box: 96×43×106 Å

pLDDT: mean 76.33, std 18.22, range [32.12, 96.5]

Secondary structure (DSSP, 8-state):
-TTHHHHHHGGGS-------------HHHHHHHTT--S------TTSEEEE-TTT-TT-TT--EEEE--HHHHHHHHHHTT--SS-EEEE---SSSTT--S--PPEEEE--S---HHHHHHHHHHHSPSSPPPP--PPP-HHHHHHHHHHHHHHHHHHHHHHHHHHHHHT-HHHHHHHHHHHHHHHHTTHHHHHHHT--S-EE-SSS-EE-S-SSSS---HHHHHHHHHHHHHHHHHHHIIIIIGGG-S-HHHHHHHHHHHHHHHHHHHHHHHHHHHHH-TT-----TT-

Organism: NCBI:txid364733

Sequence (290 aa):
MKLYSICVMSLFCFGALAARPSSADKFRTYHSRSLSSTPLDIDDTTSKVWVWNKGDKKGESRMLFSTLDFSSGRNTFQALMLQTAPVLMLFPPTVGPGAKLDGQPIRFDFQSAQSAEEMHSWISRHLPPGPRPPLVRPFNYIGLITTTTLVLGLITFITLAKPYILPVIQNRNLWAGISLIAILLFTSGHMYNHIRKVPYVSGDGKGGITYFAGGFSNQFGMETQIVAAIYGLLSFATIALALKVPRMADPKSQQVAVFIWCSVILGMYSFLLSVFRTKSNGYPFWLPPF

InterPro domains:
  IPR021149 MAGT1/OST3/OST6 [PF04756] (52-285)

Foldseek 3Di:
DPPVVVVVVVVPPDDDDDDDDDAADDPVVVVVPVPDDDDDDDDGHAKDKDDPCPQCVPCFQVDIDIDHDCVHQVVVCVVVVPPDDDKDWDFADCDDPRHDPDRDIDIDDPPDPDDPVVVQVVVVVRGDPTDGGDDDDDDPPVVVVVVVVVVVVVVVVCVVCCVVVVCCVVDPVNVVVVVLLVCLCVVLCVVVCVVVVAAQWDAPVPRHIHRADAADVDGHNNSSVVSSVLVVQLVVLVCCLVPVLVPDPDPVVSVVSNVVSVVSNQVSVQVVVVSVCRRVVPDDDGGPPD

Mean predicted aligned error: 16.6 Å

Solvent-accessible surface area (backbone atoms only — not comparable to full-atom values): 18010 Å² total; per-residue (Å²): 127,78,71,66,65,59,67,66,64,70,73,74,76,85,81,84,87,89,88,86,90,88,64,82,90,62,75,73,61,56,70,69,51,75,78,55,96,64,94,81,86,71,92,53,84,60,49,58,58,43,67,56,56,90,77,39,80,80,56,77,59,76,56,78,46,73,48,77,49,66,94,77,32,56,72,58,38,57,75,69,68,56,92,72,79,77,69,50,73,47,70,59,49,74,73,64,100,70,41,44,94,69,63,67,66,46,78,48,78,68,88,58,97,73,52,75,63,58,55,49,53,55,54,63,71,76,52,71,96,68,72,74,80,80,90,79,80,81,78,64,59,66,62,50,51,53,50,52,50,50,53,52,50,50,51,52,50,53,64,69,44,39,82,66,48,47,63,58,75,67,32,63,68,56,54,52,50,54,50,50,52,49,51,37,46,62,74,37,41,50,62,60,39,67,73,68,66,44,56,51,63,45,70,62,87,77,86,46,78,38,55,67,43,76,44,85,92,48,67,26,44,47,34,28,54,53,50,26,50,52,53,48,51,46,50,48,36,52,48,40,55,70,65,51,44,80,69,49,88,48,69,69,62,30,53,52,49,50,52,52,38,52,51,50,42,47,47,53,50,13,45,52,49,42,56,50,32,73,43,34,84,82,58,88,79,82,39,77,93,75

Nearest PDB structures (foldseek):
  8agc-assembly1_H  TM=9.121E-01  e=7.057E-07  Saccharomyces cerevisiae
  7oci-assembly1_C  TM=8.964E-01  e=6.641E-07  Saccharomyces cerevisiae S288C
  6s7t-assembly1_H  TM=9.071E-01  e=8.027E-06  Homo sapiens
  6s7o-assembly1_H  TM=8.370E-01  e=1.496E-03  Homo sapiens
  5itd-assembly1_B  TM=2.215E-01  e=9.469E+00  Homo sapiens